Protein AF-W9Y8H0-F1 (afdb_monomer_lite)

Radius of gyration: 30.67 Å; chains: 1; bounding box: 64×56×95 Å

pLDDT: mean 73.43, std 17.83, range [36.59, 95.88]

Sequence (235 aa):
MTVRQEKERELAALLLDQQKAQLANATRKNLQRYHFVRFVERQKAERTLKKLLKLKESSNPSDNEESQKKLDKSIHEAEVDLNYTKYAPLGEKYISLFVQEEDDKQKHKSQMKKKAYAILTDAQREELQLIEDDLANIVRTAGGTKPPMWYEVEKCMKEGQEKLDALREGRLSAGNKLAKELATVGGKDLAALRSSTAQPVDSTPSWLDDDGVIDPADLDSDDDDEMGDGGFFER

Secondary structure (DSSP, 8-state):
--HHHHHHHHHHHHHHHHHHHHHHHHHHHHHHHHHHHHHHHHHHHHHHHHHHHHHHHHS-TTS-HHHHHHHHHHHHHHHHHHHHHHHS-SSSPPPBS----THHHHHHHHHHSHHHHHHS-HHHHHHHHHHHHHHHTSPBPSTTPPPHHHHHHHHHHHH-HHHHHHHHTTTTTHHHHHHHHHHHHHHHHHHHHHHHT-S------TTS-TT-PPPGGGG----------------

Organism: NCBI:txid1182541

Structure (mmCIF, N/CA/C/O backbone):
data_AF-W9Y8H0-F1
#
_entry.id   AF-W9Y8H0-F1
#
loop_
_atom_site.group_PDB
_atom_site.id
_atom_site.type_symbol
_atom_site.label_atom_id
_atom_site.label_alt_id
_atom_site.label_comp_id
_atom_site.label_asym_id
_atom_site.label_entity_id
_atom_site.label_seq_id
_atom_site.pdbx_PDB_ins_code
_atom_site.Cartn_x
_atom_site.Cartn_y
_atom_site.Cartn_z
_atom_site.occupancy
_atom_site.B_iso_or_equiv
_atom_site.auth_seq_id
_atom_site.auth_comp_id
_atom_site.auth_asym_id
_atom_site.auth_atom_id
_atom_site.pdbx_PDB_model_num
ATOM 1 N N . MET A 1 1 ? 23.102 -22.066 -33.449 1.00 59.72 1 MET A N 1
ATOM 2 C CA . MET A 1 1 ? 22.270 -20.870 -33.204 1.00 59.72 1 MET A CA 1
ATOM 3 C C . MET A 1 1 ? 22.764 -19.790 -34.152 1.00 59.72 1 MET A C 1
ATOM 5 O O . MET A 1 1 ? 23.952 -19.790 -34.440 1.00 59.72 1 MET A O 1
ATOM 9 N N . THR A 1 2 ? 21.904 -18.948 -34.722 1.00 88.81 2 THR A N 1
ATOM 10 C CA . THR A 1 2 ? 22.380 -17.851 -35.590 1.00 88.81 2 THR A CA 1
ATOM 11 C C . THR A 1 2 ? 22.810 -16.665 -34.728 1.00 88.81 2 THR A C 1
ATOM 13 O O . THR A 1 2 ? 22.074 -16.337 -33.802 1.00 88.81 2 THR A O 1
ATOM 16 N N . VAL A 1 3 ? 23.906 -15.976 -35.066 1.00 93.06 3 VAL A N 1
ATOM 17 C CA . VAL A 1 3 ? 24.428 -14.796 -34.331 1.00 93.06 3 VAL A CA 1
ATOM 18 C C . VAL A 1 3 ? 23.332 -13.768 -34.012 1.00 93.06 3 VAL A C 1
ATOM 20 O O . VAL A 1 3 ? 23.267 -13.226 -32.914 1.00 93.06 3 VAL A O 1
ATOM 23 N N . ARG A 1 4 ? 22.388 -13.561 -34.936 1.00 92.69 4 ARG A N 1
ATOM 24 C CA . ARG A 1 4 ? 21.217 -12.697 -34.730 1.00 92.69 4 ARG A CA 1
ATOM 25 C C . ARG A 1 4 ? 20.347 -13.105 -33.530 1.00 92.69 4 ARG A C 1
ATOM 27 O O . ARG A 1 4 ? 19.949 -12.249 -32.753 1.00 92.69 4 ARG A O 1
ATOM 34 N N . GLN A 1 5 ? 20.077 -14.399 -33.358 1.00 93.00 5 GLN A N 1
ATOM 35 C CA . GLN A 1 5 ? 19.259 -14.912 -32.248 1.00 93.00 5 GLN A CA 1
ATOM 36 C C . GLN A 1 5 ? 19.950 -14.712 -30.898 1.00 93.00 5 GLN A C 1
ATOM 38 O O . GLN A 1 5 ? 19.281 -14.496 -29.892 1.00 93.00 5 GLN A O 1
ATOM 43 N N . GLU A 1 6 ? 21.279 -14.791 -30.862 1.00 93.19 6 GLU A N 1
ATOM 44 C CA . GLU A 1 6 ? 22.058 -14.514 -29.654 1.00 93.19 6 GLU A CA 1
ATOM 45 C C . GLU A 1 6 ? 21.970 -13.028 -29.299 1.00 93.19 6 GLU A C 1
ATOM 47 O O . GLU A 1 6 ? 21.652 -12.694 -28.162 1.00 93.19 6 GLU A O 1
ATOM 52 N N . LYS A 1 7 ? 22.098 -12.141 -30.293 1.00 94.19 7 LYS A N 1
ATOM 53 C CA . LYS A 1 7 ? 21.947 -10.690 -30.106 1.00 94.19 7 LYS A CA 1
ATOM 54 C C . LYS A 1 7 ? 20.545 -10.276 -29.665 1.00 94.19 7 LYS A C 1
ATOM 56 O O . LYS A 1 7 ? 20.413 -9.428 -28.790 1.00 94.19 7 LYS A O 1
ATOM 61 N N . GLU A 1 8 ? 19.501 -10.896 -30.208 1.00 92.25 8 GLU A N 1
ATOM 62 C CA . GLU A 1 8 ? 18.115 -10.655 -29.781 1.00 92.25 8 GLU A CA 1
ATOM 63 C C . GLU A 1 8 ? 17.885 -11.095 -28.323 1.00 92.25 8 GLU A C 1
ATOM 65 O O . GLU A 1 8 ? 17.203 -10.406 -27.565 1.00 92.25 8 GLU A O 1
ATOM 70 N N . ARG A 1 9 ? 18.503 -12.204 -27.894 1.00 93.69 9 ARG A N 1
ATOM 71 C CA . ARG A 1 9 ? 18.450 -12.665 -26.495 1.00 93.69 9 ARG A CA 1
ATOM 72 C C . ARG A 1 9 ? 19.235 -11.757 -25.556 1.00 93.69 9 ARG A C 1
ATOM 74 O O . ARG A 1 9 ? 18.738 -11.451 -24.475 1.00 93.69 9 ARG A O 1
ATOM 81 N N . GLU A 1 10 ? 20.429 -11.327 -25.963 1.00 94.81 10 GLU A N 1
ATOM 82 C CA . GLU A 1 10 ? 21.248 -10.359 -25.224 1.00 94.81 10 GLU A CA 1
ATOM 83 C C . GLU A 1 10 ? 20.484 -9.044 -25.028 1.00 94.81 10 GLU A C 1
ATOM 85 O O . GLU A 1 10 ? 20.368 -8.560 -23.904 1.00 94.81 10 GLU A O 1
ATOM 90 N N . LEU A 1 11 ? 19.890 -8.506 -26.098 1.00 94.06 11 LEU A N 1
ATOM 91 C CA . LEU A 1 11 ? 19.084 -7.286 -26.049 1.00 94.06 11 LEU A CA 1
ATOM 92 C C . LEU A 1 11 ? 17.896 -7.450 -25.093 1.00 94.06 11 LEU A C 1
ATOM 94 O O . LEU A 1 11 ? 17.687 -6.604 -24.223 1.00 94.06 11 LEU A O 1
ATOM 98 N N . ALA A 1 12 ? 17.149 -8.552 -25.202 1.00 93.56 12 ALA A N 1
ATOM 99 C CA . ALA A 1 12 ? 16.013 -8.822 -24.323 1.00 93.56 12 ALA A CA 1
ATOM 100 C C . ALA A 1 12 ? 16.424 -8.915 -22.841 1.00 93.56 12 ALA A C 1
ATOM 102 O O . ALA A 1 12 ? 15.720 -8.395 -21.973 1.00 93.56 12 ALA A O 1
ATOM 103 N N . ALA A 1 13 ? 17.572 -9.534 -22.545 1.00 93.25 13 ALA A N 1
ATOM 104 C CA . ALA A 1 13 ? 18.110 -9.606 -21.189 1.00 93.25 13 ALA A CA 1
ATOM 105 C C . ALA A 1 13 ? 18.471 -8.213 -20.643 1.00 93.25 13 ALA A C 1
ATOM 107 O O . ALA A 1 13 ? 18.069 -7.870 -19.530 1.00 93.25 13 ALA A O 1
ATOM 108 N N . LEU A 1 14 ? 19.151 -7.385 -21.444 1.00 95.88 14 LEU A N 1
ATOM 109 C CA . LEU A 1 14 ? 19.531 -6.023 -21.056 1.00 95.88 14 LEU A CA 1
ATOM 110 C C . LEU A 1 14 ? 18.315 -5.120 -20.812 1.00 95.88 14 LEU A C 1
ATOM 112 O O . LEU A 1 14 ? 18.289 -4.385 -19.823 1.00 95.88 14 LEU A O 1
ATOM 116 N N . LEU A 1 15 ? 17.286 -5.193 -21.664 1.00 93.62 15 LEU A N 1
ATOM 117 C CA . LEU A 1 15 ? 16.044 -4.437 -21.466 1.00 93.62 15 LEU A CA 1
ATOM 118 C C . LEU A 1 15 ? 15.327 -4.845 -20.175 1.00 93.62 15 LEU A C 1
ATOM 120 O O . LEU A 1 15 ? 14.843 -3.992 -19.429 1.00 93.62 15 LEU A O 1
ATOM 124 N N . LEU A 1 16 ? 15.284 -6.143 -19.881 1.00 90.81 16 LEU A N 1
ATOM 125 C CA . LEU A 1 16 ? 14.682 -6.659 -18.658 1.00 90.81 16 LEU A CA 1
ATOM 126 C C . LEU A 1 16 ? 15.432 -6.154 -17.413 1.00 90.81 16 LEU A C 1
ATOM 128 O O . LEU A 1 16 ? 14.801 -5.740 -16.435 1.00 90.81 16 LEU A O 1
ATOM 132 N N . ASP A 1 17 ? 16.763 -6.134 -17.445 1.00 93.25 17 ASP A N 1
ATOM 133 C CA . ASP A 1 17 ? 17.571 -5.605 -16.344 1.00 93.25 17 ASP A CA 1
ATOM 134 C C . ASP A 1 17 ? 17.416 -4.084 -16.185 1.00 93.25 17 ASP A C 1
ATOM 136 O O . ASP A 1 17 ? 17.292 -3.593 -15.056 1.00 93.25 17 ASP A O 1
ATOM 140 N N . GLN A 1 18 ? 17.301 -3.339 -17.289 1.00 94.12 18 GLN A N 1
ATOM 141 C CA . GLN A 1 18 ? 16.971 -1.912 -17.263 1.00 94.12 18 GLN A CA 1
ATOM 142 C C . GLN A 1 18 ? 15.614 -1.662 -16.583 1.00 94.12 18 GLN A C 1
ATOM 144 O O . GLN A 1 18 ? 15.513 -0.808 -15.697 1.00 94.12 18 GLN A O 1
ATOM 149 N N . GLN A 1 19 ? 14.579 -2.426 -16.943 1.00 88.25 19 GLN A N 1
ATOM 150 C CA . GLN A 1 19 ? 13.247 -2.312 -16.340 1.00 88.25 19 GLN A CA 1
ATOM 151 C C . GLN A 1 19 ? 13.266 -2.634 -14.840 1.00 88.25 19 GLN A C 1
ATOM 153 O O . GLN A 1 19 ? 12.689 -1.894 -14.038 1.00 88.25 19 GLN A O 1
ATOM 158 N N . LYS A 1 20 ? 13.977 -3.692 -14.424 1.00 88.50 20 LYS A N 1
ATOM 159 C CA . LYS A 1 20 ? 14.165 -4.015 -12.998 1.00 88.50 20 LYS A CA 1
ATOM 160 C C . LYS A 1 20 ? 14.816 -2.859 -12.239 1.00 88.50 20 LYS A C 1
ATOM 162 O O . LYS A 1 20 ? 14.346 -2.503 -11.157 1.00 88.50 20 LYS A O 1
ATOM 167 N N . ALA A 1 21 ? 15.867 -2.258 -12.799 1.00 92.56 21 ALA A N 1
ATOM 168 C CA . ALA A 1 21 ? 16.561 -1.132 -12.180 1.00 92.56 21 ALA A CA 1
ATOM 169 C C . ALA A 1 21 ? 15.647 0.099 -12.046 1.00 92.56 21 ALA A C 1
ATOM 171 O O . ALA A 1 21 ? 15.609 0.739 -10.991 1.00 92.56 21 ALA A O 1
ATOM 172 N N . GLN A 1 22 ? 14.853 0.406 -13.076 1.00 90.25 22 GLN A N 1
ATOM 173 C CA . GLN A 1 22 ? 13.870 1.493 -13.031 1.00 90.25 22 GLN A CA 1
ATOM 174 C C . GLN A 1 22 ? 12.807 1.263 -11.950 1.00 90.25 22 GLN A C 1
ATOM 176 O O . GLN A 1 22 ? 12.513 2.178 -11.176 1.00 90.25 22 GLN A O 1
ATOM 181 N N . LEU A 1 23 ? 12.278 0.042 -11.835 1.00 87.44 23 LEU A N 1
ATOM 182 C CA . LEU A 1 23 ? 11.307 -0.307 -10.798 1.00 87.44 23 LEU A CA 1
ATOM 183 C C . LEU A 1 23 ? 11.904 -0.219 -9.392 1.00 87.44 23 LEU A C 1
ATOM 185 O O . LEU A 1 23 ? 11.267 0.346 -8.505 1.00 87.44 23 LEU A O 1
ATOM 189 N N . ALA A 1 24 ? 13.133 -0.699 -9.184 1.00 88.81 24 ALA A N 1
ATOM 190 C CA . ALA A 1 24 ? 13.832 -0.574 -7.904 1.00 88.81 24 ALA A CA 1
ATOM 191 C C . ALA A 1 24 ? 14.052 0.898 -7.504 1.00 88.81 24 ALA A C 1
ATOM 193 O O . ALA A 1 24 ? 13.869 1.283 -6.347 1.00 88.81 24 ALA A O 1
ATOM 194 N N . ASN A 1 25 ? 14.379 1.757 -8.471 1.00 91.69 25 ASN A N 1
ATOM 195 C CA . ASN A 1 25 ? 14.500 3.193 -8.234 1.00 91.69 25 ASN A CA 1
ATOM 196 C C . ASN A 1 25 ? 13.146 3.832 -7.892 1.00 91.69 25 ASN A C 1
ATOM 198 O O . ASN A 1 25 ? 13.061 4.653 -6.976 1.00 91.69 25 ASN A O 1
ATOM 202 N N . ALA A 1 26 ? 12.076 3.444 -8.589 1.00 89.12 26 ALA A N 1
ATOM 203 C CA . ALA A 1 26 ? 10.727 3.928 -8.315 1.00 89.12 26 ALA A CA 1
ATOM 204 C C . ALA A 1 26 ? 10.228 3.497 -6.924 1.00 89.12 26 ALA A C 1
ATOM 206 O O . ALA A 1 26 ? 9.674 4.323 -6.195 1.00 89.12 26 ALA A O 1
ATOM 207 N N . THR A 1 27 ? 10.474 2.246 -6.514 1.00 88.12 27 THR A N 1
ATOM 208 C CA . THR A 1 27 ? 10.090 1.750 -5.182 1.00 88.12 27 THR A CA 1
ATOM 209 C C . THR A 1 27 ? 10.853 2.470 -4.074 1.00 88.12 27 THR A C 1
ATOM 211 O O . THR A 1 27 ? 10.247 2.854 -3.075 1.00 88.12 27 THR A O 1
ATOM 214 N N . ARG A 1 28 ? 12.150 2.753 -4.263 1.00 89.44 28 ARG A N 1
ATOM 215 C CA . ARG A 1 28 ? 12.941 3.563 -3.323 1.00 89.44 28 ARG A CA 1
ATOM 216 C C . ARG A 1 28 ? 12.372 4.975 -3.176 1.00 89.44 28 ARG A C 1
ATOM 218 O O . ARG A 1 28 ? 12.193 5.438 -2.050 1.00 89.44 28 ARG A O 1
ATOM 225 N N . LYS A 1 29 ? 12.051 5.642 -4.291 1.00 90.19 29 LYS A N 1
ATOM 226 C CA . LYS A 1 29 ? 11.438 6.982 -4.280 1.00 90.19 29 LYS A CA 1
ATOM 227 C C . LYS A 1 29 ? 10.067 6.970 -3.597 1.00 90.19 29 LYS A C 1
ATOM 229 O O . LYS A 1 29 ? 9.778 7.846 -2.791 1.00 90.19 29 LYS A O 1
ATOM 234 N N . ASN A 1 30 ? 9.223 5.974 -3.874 1.00 88.56 30 ASN A N 1
ATOM 235 C CA . ASN A 1 30 ? 7.918 5.829 -3.215 1.00 88.56 30 ASN A CA 1
ATOM 236 C C . ASN A 1 30 ? 8.050 5.552 -1.718 1.00 88.56 30 ASN A C 1
ATOM 238 O O . ASN A 1 30 ? 7.324 6.148 -0.922 1.00 88.56 30 ASN A O 1
ATOM 242 N N . LEU A 1 31 ? 9.005 4.708 -1.321 1.00 88.50 31 LEU A N 1
ATOM 243 C CA . LEU A 1 31 ? 9.282 4.457 0.084 1.00 88.50 31 LEU A CA 1
ATOM 244 C C . LEU A 1 31 ? 9.661 5.754 0.796 1.00 88.50 31 LEU A C 1
ATOM 246 O O . LEU A 1 31 ? 9.076 6.037 1.831 1.00 88.50 31 LEU A O 1
ATOM 250 N N . GLN A 1 32 ? 10.570 6.556 0.234 1.00 88.75 32 GLN A N 1
ATOM 251 C CA . GLN A 1 32 ? 10.958 7.849 0.807 1.00 88.75 32 GLN A CA 1
ATOM 252 C C . GLN A 1 32 ? 9.768 8.812 0.910 1.00 88.75 32 GLN A C 1
ATOM 254 O O . GLN A 1 32 ? 9.528 9.354 1.988 1.00 88.75 32 GLN A O 1
ATOM 259 N N . ARG A 1 33 ? 8.978 8.950 -0.165 1.00 87.38 33 ARG A N 1
ATOM 260 C CA . ARG A 1 33 ? 7.790 9.822 -0.206 1.00 87.38 33 ARG A CA 1
ATOM 261 C C . ARG A 1 33 ? 6.756 9.468 0.864 1.00 87.38 33 ARG A C 1
ATOM 263 O O . ARG A 1 33 ? 6.263 10.346 1.566 1.00 87.38 33 ARG A O 1
ATOM 270 N N . TYR A 1 34 ? 6.448 8.182 1.037 1.00 89.06 34 TYR A N 1
ATOM 271 C CA . TYR A 1 34 ? 5.394 7.738 1.957 1.00 89.06 34 TYR A CA 1
ATOM 272 C C . TYR A 1 34 ? 5.900 7.282 3.331 1.00 89.06 34 TYR A C 1
ATOM 274 O O . TYR A 1 34 ? 5.079 6.968 4.194 1.00 89.06 34 TYR A O 1
ATOM 282 N N . HIS A 1 35 ? 7.216 7.255 3.575 1.00 88.31 35 HIS A N 1
ATOM 283 C CA . HIS A 1 35 ? 7.807 6.746 4.820 1.00 88.31 35 HIS A CA 1
ATOM 284 C C . HIS A 1 35 ? 7.212 7.427 6.055 1.00 88.31 35 HIS A C 1
ATOM 286 O O . HIS A 1 35 ? 6.758 6.750 6.980 1.00 88.31 35 HIS A O 1
ATOM 292 N N . PHE A 1 36 ? 7.172 8.763 6.052 1.00 87.06 36 PHE A N 1
ATOM 293 C CA . PHE A 1 36 ? 6.698 9.537 7.196 1.00 87.06 36 PHE A CA 1
ATOM 294 C C . PHE A 1 36 ? 5.205 9.324 7.461 1.00 87.06 36 PHE A C 1
ATOM 296 O O . PHE A 1 36 ? 4.809 9.042 8.591 1.00 87.06 36 PHE A O 1
ATOM 303 N N . VAL A 1 37 ? 4.378 9.382 6.416 1.00 87.81 37 VAL A N 1
ATOM 304 C CA . VAL A 1 37 ? 2.926 9.178 6.534 1.00 87.81 37 VAL A CA 1
ATOM 305 C C . VAL A 1 37 ? 2.627 7.775 7.059 1.00 87.81 37 VAL A C 1
ATOM 307 O O . VAL A 1 37 ? 1.895 7.627 8.035 1.00 87.81 37 VAL A O 1
ATOM 310 N N . ARG A 1 38 ? 3.268 6.744 6.493 1.00 91.31 38 ARG A N 1
ATOM 311 C CA . ARG A 1 38 ? 3.130 5.355 6.957 1.00 91.31 38 ARG A CA 1
ATOM 312 C C . ARG A 1 38 ? 3.568 5.182 8.405 1.00 91.31 38 ARG A C 1
ATOM 314 O O . ARG A 1 38 ? 2.943 4.424 9.138 1.00 91.31 38 ARG A O 1
ATOM 321 N N . PHE A 1 39 ? 4.633 5.861 8.824 1.00 89.69 39 PHE A N 1
ATOM 322 C CA . PHE A 1 39 ? 5.110 5.819 10.203 1.00 89.69 39 PHE A CA 1
ATOM 323 C C . PHE A 1 39 ? 4.101 6.431 11.181 1.00 89.69 39 PHE A C 1
ATOM 325 O O . PHE A 1 39 ? 3.785 5.811 12.197 1.00 89.69 39 PHE A O 1
ATOM 332 N N . VAL A 1 40 ? 3.554 7.607 10.865 1.00 87.50 40 VAL A N 1
ATOM 333 C CA . VAL A 1 40 ? 2.537 8.265 11.699 1.00 87.50 40 VAL A CA 1
ATOM 334 C C . VAL A 1 40 ? 1.273 7.411 11.792 1.00 87.50 40 VAL A C 1
ATOM 336 O O . VAL A 1 40 ? 0.752 7.200 12.889 1.00 87.50 40 VAL A O 1
ATOM 339 N N . GLU A 1 41 ? 0.801 6.868 10.670 1.00 90.38 41 GLU A N 1
ATOM 340 C CA . GLU A 1 41 ? -0.369 5.988 10.664 1.00 90.38 41 GLU A CA 1
ATOM 341 C C . GLU A 1 41 ? -0.122 4.684 11.419 1.00 90.38 41 GLU A C 1
ATOM 343 O O . GLU A 1 41 ? -0.984 4.263 12.188 1.00 90.38 41 GLU A O 1
ATOM 348 N N . ARG A 1 42 ? 1.071 4.090 11.292 1.00 92.56 42 ARG A N 1
ATOM 349 C CA . ARG A 1 42 ? 1.463 2.913 12.074 1.00 92.56 42 ARG A CA 1
ATOM 350 C C . ARG A 1 42 ? 1.413 3.201 13.566 1.00 92.56 42 ARG A C 1
ATOM 352 O O . ARG A 1 42 ? 0.805 2.438 14.307 1.00 92.56 42 ARG A O 1
ATOM 359 N N . GLN A 1 43 ? 1.993 4.315 14.013 1.00 90.94 43 GLN A N 1
ATOM 360 C CA . GLN A 1 43 ? 1.916 4.699 15.423 1.00 90.94 43 GLN A CA 1
ATOM 361 C C . GLN A 1 43 ? 0.472 4.910 15.881 1.00 90.94 43 GLN A C 1
ATOM 363 O O . GLN A 1 43 ? 0.126 4.559 17.009 1.00 90.94 43 GLN A O 1
ATOM 368 N N . LYS A 1 44 ? -0.374 5.502 15.032 1.00 88.44 44 LYS A N 1
ATOM 369 C CA . LYS A 1 44 ? -1.788 5.715 15.345 1.00 88.44 44 LYS A CA 1
ATOM 370 C C . LYS A 1 44 ? -2.512 4.377 15.508 1.00 88.44 44 LYS A C 1
ATOM 372 O O . LYS A 1 44 ? -3.130 4.186 16.552 1.00 88.44 44 LYS A O 1
ATOM 377 N N . ALA A 1 45 ? -2.342 3.453 14.563 1.00 91.31 45 ALA A N 1
ATOM 378 C CA . ALA A 1 45 ? -2.899 2.101 14.616 1.00 91.31 45 ALA A CA 1
ATOM 379 C C . ALA A 1 45 ? -2.386 1.296 15.828 1.00 91.31 45 ALA A C 1
ATOM 381 O O . ALA A 1 45 ? -3.152 0.640 16.525 1.00 91.31 45 ALA A O 1
ATOM 382 N N . GLU A 1 46 ? -1.096 1.398 16.161 1.00 92.50 46 GLU A N 1
ATOM 383 C CA . GLU A 1 46 ? -0.530 0.750 17.352 1.00 92.50 46 GLU A CA 1
ATOM 384 C C . GLU A 1 46 ? -1.145 1.289 18.647 1.00 92.50 46 GLU A C 1
ATOM 386 O O . GLU A 1 46 ? -1.447 0.530 19.569 1.00 92.50 46 GLU A O 1
ATOM 391 N N . ARG A 1 47 ? -1.336 2.610 18.742 1.00 88.69 47 ARG A N 1
ATOM 392 C CA . ARG A 1 47 ? -1.961 3.233 19.915 1.00 88.69 47 ARG A CA 1
ATOM 393 C C . ARG A 1 47 ? -3.432 2.847 20.033 1.00 88.69 47 ARG A C 1
ATOM 395 O O . ARG A 1 47 ? -3.882 2.618 21.152 1.00 88.69 47 ARG A O 1
ATOM 402 N N . THR A 1 48 ? -4.185 2.806 18.933 1.00 85.25 48 THR A N 1
ATOM 403 C CA . THR A 1 48 ? -5.601 2.404 18.957 1.00 85.25 48 THR A CA 1
ATOM 404 C C . THR A 1 48 ? -5.740 0.942 19.360 1.00 85.25 48 THR A C 1
ATOM 406 O O . THR A 1 48 ? -6.493 0.656 20.286 1.00 85.25 48 THR A O 1
ATOM 409 N N . LEU A 1 49 ? -4.938 0.047 18.780 1.00 92.38 49 LEU A N 1
ATOM 410 C CA . LEU A 1 49 ? -4.914 -1.369 19.141 1.00 92.38 49 LEU A CA 1
ATOM 411 C C . LEU A 1 49 ? -4.587 -1.567 20.626 1.00 92.38 49 LEU A C 1
ATOM 413 O O . LEU A 1 49 ? -5.338 -2.227 21.338 1.00 92.38 49 LEU A O 1
ATOM 417 N N . LYS A 1 50 ? -3.529 -0.923 21.142 1.00 93.12 50 LYS A N 1
ATOM 418 C CA . LYS A 1 50 ? -3.172 -1.002 22.573 1.00 93.12 50 LYS A CA 1
ATOM 419 C C . LYS A 1 50 ? -4.296 -0.516 23.491 1.00 93.12 50 LYS A C 1
ATOM 421 O O . LYS A 1 50 ? -4.531 -1.117 24.536 1.00 93.12 50 LYS A O 1
ATOM 426 N N . LYS A 1 51 ? -4.993 0.564 23.118 1.00 89.44 51 LYS A N 1
ATOM 427 C CA . LYS A 1 51 ? -6.146 1.073 23.879 1.00 89.44 51 LYS A CA 1
ATOM 428 C C . LYS A 1 51 ? -7.297 0.068 23.899 1.00 89.44 51 LYS A C 1
ATOM 430 O O . LYS A 1 51 ? -7.873 -0.141 24.959 1.00 89.44 51 LYS A O 1
ATOM 435 N N . LEU A 1 52 ? -7.610 -0.546 22.758 1.00 88.50 52 LEU A N 1
ATOM 436 C CA . LEU A 1 52 ? -8.688 -1.530 22.644 1.00 88.50 52 LEU A CA 1
ATOM 437 C C . LEU A 1 52 ? -8.372 -2.823 23.403 1.00 88.50 52 LEU A C 1
ATOM 439 O O . LEU A 1 52 ? -9.241 -3.334 24.101 1.00 88.50 52 LEU A O 1
ATOM 443 N N . LEU A 1 53 ? -7.128 -3.308 23.344 1.00 92.75 53 LEU A N 1
ATOM 444 C CA . LEU A 1 53 ? -6.694 -4.458 24.142 1.00 92.75 53 LEU A CA 1
ATOM 445 C C . LEU A 1 53 ? -6.797 -4.177 25.643 1.00 92.75 53 LEU A C 1
ATOM 447 O O . LE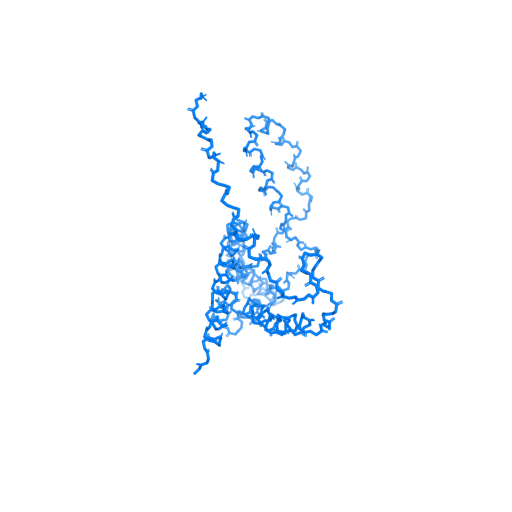U A 1 53 ? -7.344 -4.990 26.380 1.00 92.75 53 LEU A O 1
ATOM 451 N N . LYS A 1 54 ? -6.349 -2.998 26.088 1.00 92.19 54 LYS A N 1
ATOM 452 C CA . LYS A 1 54 ? -6.499 -2.588 27.489 1.00 92.19 54 LYS A CA 1
ATOM 453 C C . LYS A 1 54 ? -7.971 -2.494 27.901 1.00 92.19 54 LYS A C 1
ATOM 455 O O . LYS A 1 54 ? -8.317 -2.887 29.009 1.00 92.19 54 LYS A O 1
ATOM 460 N N . LEU A 1 55 ? -8.834 -1.990 27.015 1.00 88.19 55 LEU A N 1
ATOM 461 C CA . LEU A 1 55 ? -10.274 -1.918 27.259 1.00 88.19 55 LEU A CA 1
ATOM 462 C C . LEU A 1 55 ? -10.885 -3.319 27.404 1.00 88.19 55 LEU A C 1
ATOM 464 O O . LEU A 1 55 ? -11.666 -3.534 28.326 1.00 88.19 55 LEU A O 1
ATOM 468 N N . LYS A 1 56 ? -10.482 -4.267 26.545 1.00 89.12 56 LYS A N 1
ATOM 469 C CA . LYS A 1 56 ? -10.882 -5.679 26.623 1.00 89.12 56 LYS A CA 1
ATOM 470 C C . LYS A 1 56 ? -10.472 -6.316 27.946 1.00 89.12 56 LYS A C 1
ATOM 472 O O . LYS A 1 56 ? -11.283 -6.988 28.562 1.00 89.12 56 LYS A O 1
ATOM 477 N N . GLU A 1 57 ? -9.236 -6.083 28.380 1.00 89.25 57 GLU A N 1
ATOM 478 C CA . GLU A 1 57 ? -8.709 -6.604 29.647 1.00 89.25 57 GLU A CA 1
ATOM 479 C C . GLU A 1 57 ? -9.444 -6.019 30.863 1.00 89.25 57 GLU A C 1
ATOM 481 O O . GLU A 1 57 ? -9.682 -6.721 31.840 1.00 89.25 57 GLU A O 1
ATOM 486 N N . SER A 1 58 ? -9.844 -4.744 30.798 1.00 87.50 58 SER A N 1
ATOM 487 C CA . SER A 1 58 ? -10.612 -4.085 31.863 1.00 87.50 58 SER A CA 1
ATOM 488 C C . SER A 1 58 ? -12.120 -4.378 31.853 1.00 87.50 58 SER A C 1
ATOM 490 O O . SER A 1 58 ? -12.807 -4.012 32.805 1.00 87.50 58 SER A O 1
ATOM 492 N N . SER A 1 59 ? -12.650 -4.974 30.781 1.00 83.94 59 SER A N 1
ATOM 493 C CA . SER A 1 59 ? -14.076 -5.292 30.645 1.00 83.94 59 SER A CA 1
ATOM 494 C C . SER A 1 59 ? -14.395 -6.567 31.422 1.00 83.94 59 SER A C 1
ATOM 496 O O . SER A 1 59 ? -13.673 -7.561 31.344 1.00 83.94 59 SER A O 1
ATOM 498 N N . ASN A 1 60 ? -15.476 -6.536 32.203 1.00 79.19 60 ASN A N 1
ATOM 499 C CA . ASN A 1 60 ? -15.883 -7.691 32.994 1.00 79.19 60 ASN A CA 1
ATOM 500 C C . ASN A 1 60 ? -16.680 -8.678 32.118 1.00 79.19 60 ASN A C 1
ATOM 502 O O . ASN A 1 60 ? -17.430 -8.254 31.238 1.00 79.19 60 ASN A O 1
ATOM 506 N N . PRO A 1 61 ? -16.640 -9.994 32.406 1.00 67.44 61 PRO A N 1
ATOM 507 C CA . PRO A 1 61 ? -17.416 -10.997 31.667 1.00 67.44 61 PRO A CA 1
ATOM 508 C C . PRO A 1 61 ? -18.940 -10.794 31.712 1.00 67.44 61 PRO A C 1
ATOM 510 O O . PRO A 1 61 ? -19.653 -11.428 30.946 1.00 67.44 61 PRO A O 1
ATOM 513 N N . SER A 1 62 ? -19.438 -9.945 32.620 1.00 65.50 62 SER A N 1
ATOM 514 C CA . SER A 1 62 ? -20.865 -9.653 32.802 1.00 65.50 62 SER A CA 1
ATOM 515 C C . SER A 1 62 ? -21.390 -8.523 31.902 1.00 65.50 62 SER A C 1
ATOM 517 O O . SER A 1 62 ? -22.571 -8.185 31.995 1.00 65.50 62 SER A O 1
ATOM 519 N N . ASP A 1 63 ? -20.538 -7.914 31.071 1.00 72.19 63 ASP A N 1
ATOM 520 C CA . ASP A 1 63 ? -20.960 -6.913 30.088 1.00 72.19 63 ASP A CA 1
ATOM 521 C C . ASP A 1 63 ? -21.834 -7.548 28.988 1.00 72.19 63 ASP A C 1
ATOM 523 O O . ASP A 1 63 ? -21.640 -8.704 28.615 1.00 72.19 63 ASP A O 1
ATOM 527 N N . ASN A 1 64 ? -22.782 -6.777 28.433 1.00 80.12 64 ASN A N 1
ATOM 528 C CA . ASN A 1 64 ? -23.645 -7.217 27.329 1.00 80.12 64 ASN A CA 1
ATOM 529 C C . ASN A 1 64 ? -22.822 -7.873 26.204 1.00 80.12 64 ASN A C 1
ATOM 531 O O . ASN A 1 64 ? -21.922 -7.239 25.644 1.00 80.12 64 ASN A O 1
ATOM 535 N N . GLU A 1 65 ? -23.179 -9.101 25.807 1.00 84.94 65 GLU A N 1
ATOM 536 C CA . GLU A 1 65 ? -22.481 -9.858 24.752 1.00 84.94 65 GLU A CA 1
ATOM 537 C C . GLU A 1 65 ? -22.327 -9.066 23.444 1.00 84.94 65 GLU A C 1
ATOM 539 O O . GLU A 1 65 ? -21.349 -9.213 22.711 1.00 84.94 65 GLU A O 1
ATOM 544 N N . GLU A 1 66 ? -23.295 -8.205 23.127 1.00 86.12 66 GLU A N 1
ATOM 545 C CA . GLU A 1 66 ? -23.236 -7.338 21.950 1.00 86.12 66 GLU A CA 1
ATOM 546 C C . GLU A 1 66 ? -22.098 -6.317 22.017 1.00 86.12 66 GLU A C 1
ATOM 548 O O . GLU A 1 66 ? -21.462 -6.035 21.000 1.00 86.12 66 GLU A O 1
ATOM 553 N N . SER A 1 67 ? -21.832 -5.762 23.200 1.00 84.56 67 SER A N 1
ATOM 554 C CA . SER A 1 67 ? -20.741 -4.813 23.419 1.00 84.56 67 SER A CA 1
ATOM 555 C C . SER A 1 67 ? -19.391 -5.504 23.260 1.00 84.56 67 SER A C 1
ATOM 557 O O . S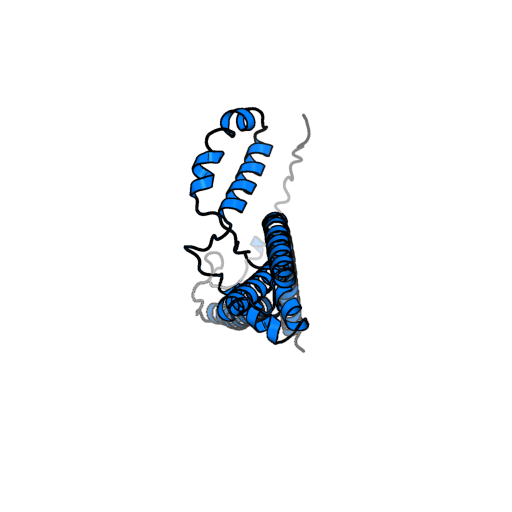ER A 1 67 ? -18.509 -4.955 22.602 1.00 84.56 67 SER A O 1
ATOM 559 N N . GLN A 1 68 ? -19.259 -6.739 23.756 1.00 86.44 68 GLN A N 1
ATOM 560 C CA . GLN A 1 68 ? -18.052 -7.544 23.555 1.00 86.44 68 GLN A CA 1
ATOM 561 C C . GLN A 1 68 ? -17.829 -7.864 22.072 1.00 86.44 68 GLN A C 1
ATOM 563 O O . GLN A 1 68 ? -16.749 -7.610 21.547 1.00 86.44 68 GLN A O 1
ATOM 568 N N . LYS A 1 69 ? -18.875 -8.284 21.344 1.00 90.56 69 LYS A N 1
ATOM 569 C CA . LYS A 1 69 ? -18.798 -8.522 19.889 1.00 90.56 69 LYS A CA 1
ATOM 570 C C . LYS A 1 69 ? -18.386 -7.263 19.114 1.00 90.56 69 LYS A C 1
ATOM 572 O O . LYS A 1 69 ? -17.637 -7.359 18.145 1.00 90.56 69 LYS A O 1
ATOM 577 N N . LYS A 1 70 ? -18.867 -6.075 19.503 1.00 89.62 70 LYS A N 1
ATOM 578 C CA . LYS A 1 70 ? -18.456 -4.788 18.897 1.00 89.62 70 LYS A CA 1
ATOM 579 C C . LYS A 1 70 ? -16.998 -4.448 19.210 1.00 89.62 70 LYS A C 1
ATOM 581 O O . LYS A 1 70 ? -16.291 -3.939 18.339 1.00 89.62 70 LYS A O 1
ATOM 586 N N . LEU A 1 71 ? -16.555 -4.748 20.428 1.00 88.38 71 LEU A N 1
ATOM 587 C CA . LEU A 1 71 ? -15.186 -4.530 20.873 1.00 88.38 71 LEU A CA 1
ATOM 588 C C . LEU A 1 71 ? -14.216 -5.452 20.121 1.00 88.38 71 LEU A C 1
ATOM 590 O O . LEU A 1 71 ? -13.226 -4.969 19.581 1.00 88.38 71 LEU A O 1
ATOM 594 N N . ASP A 1 72 ? -14.545 -6.737 19.984 1.00 92.25 72 ASP A N 1
ATOM 595 C CA . ASP A 1 72 ? -13.750 -7.703 19.218 1.00 92.25 72 ASP A CA 1
ATOM 596 C C . ASP A 1 72 ? -13.662 -7.331 17.733 1.00 92.25 72 ASP A C 1
ATOM 598 O O . ASP A 1 72 ? -12.581 -7.380 17.149 1.00 92.25 72 ASP A O 1
ATOM 602 N N . LYS A 1 73 ? -14.769 -6.876 17.127 1.00 92.62 73 LYS A N 1
ATOM 603 C CA . LYS A 1 73 ? -14.752 -6.338 15.756 1.00 92.62 73 LYS A CA 1
ATOM 604 C C . LYS A 1 73 ? -13.815 -5.139 15.634 1.00 92.62 73 LYS A C 1
ATOM 606 O O . LYS A 1 73 ? -13.002 -5.094 14.719 1.00 92.62 73 LYS A O 1
ATOM 611 N N . SER A 1 74 ? -13.887 -4.203 16.580 1.00 89.56 74 SER A N 1
ATOM 612 C CA . SER A 1 74 ? -13.008 -3.026 16.603 1.00 89.56 74 SER A CA 1
ATOM 613 C C . SER A 1 74 ? -11.531 -3.408 16.749 1.00 89.56 74 SER A C 1
ATOM 615 O O . SER A 1 74 ? -10.673 -2.774 16.139 1.00 89.56 74 SER A O 1
ATOM 617 N N . ILE A 1 75 ? -11.223 -4.440 17.543 1.00 93.56 75 ILE A N 1
ATOM 618 C CA . ILE A 1 75 ? -9.859 -4.967 17.687 1.00 93.56 75 ILE A CA 1
ATOM 619 C C . ILE A 1 75 ? -9.373 -5.541 16.361 1.00 93.56 75 ILE A C 1
ATOM 621 O O . ILE A 1 75 ? -8.307 -5.145 15.897 1.00 93.56 75 ILE A O 1
ATOM 625 N N . HIS A 1 76 ? -10.169 -6.413 15.737 1.00 94.88 76 HIS A N 1
ATOM 626 C CA . HIS A 1 76 ? -9.836 -7.011 14.444 1.00 94.88 76 HIS A CA 1
ATOM 627 C C . HIS A 1 76 ? -9.596 -5.936 13.380 1.00 94.88 76 HIS A C 1
ATOM 629 O O . HIS A 1 76 ? -8.596 -5.959 12.670 1.00 94.88 76 HIS A O 1
ATOM 635 N N . GLU A 1 77 ? -10.456 -4.922 13.318 1.00 92.12 77 GLU A N 1
ATOM 636 C CA . GLU A 1 77 ? -10.256 -3.796 12.410 1.00 92.12 77 GLU A CA 1
ATOM 637 C C . GLU A 1 77 ? -8.942 -3.046 12.669 1.00 92.12 77 GLU A C 1
ATOM 639 O O . GLU A 1 77 ? -8.214 -2.764 11.719 1.00 92.12 77 GLU A O 1
ATOM 644 N N . ALA A 1 78 ? -8.605 -2.767 13.933 1.00 92.94 78 ALA A N 1
ATOM 645 C CA . ALA A 1 78 ? -7.355 -2.098 14.295 1.00 92.94 78 ALA A CA 1
ATOM 646 C C . ALA A 1 78 ? -6.108 -2.957 13.996 1.00 92.94 78 ALA A C 1
ATOM 648 O O . ALA A 1 78 ? -5.049 -2.416 13.664 1.00 92.94 78 ALA A O 1
ATOM 649 N N . GLU A 1 79 ? -6.217 -4.284 14.090 1.00 94.75 79 GLU A N 1
ATOM 650 C CA . GLU A 1 79 ? -5.170 -5.228 13.683 1.00 94.75 79 GLU A CA 1
ATOM 651 C C . GLU A 1 79 ? -4.934 -5.188 12.172 1.00 94.75 79 GLU A C 1
ATOM 653 O O . GLU A 1 79 ? -3.786 -5.084 11.726 1.00 94.75 79 GLU A O 1
ATOM 658 N N . VAL A 1 80 ? -6.007 -5.198 11.377 1.00 95.06 80 VAL A N 1
ATOM 659 C CA . VAL A 1 80 ? -5.904 -5.075 9.918 1.00 95.06 80 VAL A CA 1
ATOM 660 C C . VAL A 1 80 ? -5.361 -3.697 9.529 1.00 95.06 80 VAL A C 1
ATOM 662 O O . VAL A 1 80 ? -4.489 -3.624 8.666 1.00 95.06 80 VAL A O 1
ATOM 665 N N . ASP A 1 81 ? -5.772 -2.614 10.199 1.00 92.62 81 ASP A N 1
ATOM 666 C CA . ASP A 1 81 ? -5.227 -1.266 9.976 1.00 92.62 81 ASP A CA 1
ATOM 667 C C . ASP A 1 81 ? -3.708 -1.225 10.221 1.00 92.62 81 ASP A C 1
ATOM 669 O O . ASP A 1 81 ? -2.936 -0.695 9.416 1.00 92.62 81 ASP A O 1
ATOM 673 N N . LEU A 1 82 ? -3.245 -1.833 11.316 1.00 94.56 82 LEU A N 1
ATOM 674 C CA . LEU A 1 82 ? -1.823 -1.944 11.630 1.00 94.56 82 LEU A CA 1
ATOM 675 C C . LEU A 1 82 ? -1.075 -2.753 10.564 1.00 94.56 82 LEU A C 1
ATOM 677 O O . LEU A 1 82 ? -0.012 -2.326 10.097 1.00 94.56 82 LEU A O 1
ATOM 681 N N . ASN A 1 83 ? -1.637 -3.882 10.140 1.00 94.69 83 ASN A N 1
ATOM 682 C CA . ASN A 1 83 ? -1.066 -4.717 9.090 1.00 94.69 83 ASN A CA 1
ATOM 683 C C . ASN A 1 83 ? -1.032 -3.996 7.741 1.00 94.69 83 ASN A C 1
ATOM 685 O O . ASN A 1 83 ? -0.025 -4.072 7.040 1.00 94.69 83 ASN A O 1
ATOM 689 N N . TYR A 1 84 ? -2.047 -3.204 7.410 1.00 94.06 84 TYR A N 1
ATOM 690 C CA . TYR A 1 84 ? -2.070 -2.392 6.201 1.00 94.06 84 TYR A CA 1
ATOM 691 C C . TYR A 1 84 ? -0.876 -1.424 6.153 1.00 94.06 84 TYR A C 1
ATOM 693 O O . TYR A 1 84 ? -0.130 -1.400 5.173 1.00 94.06 84 TYR A O 1
ATOM 701 N N . THR A 1 85 ? -0.581 -0.709 7.247 1.00 92.69 85 THR A N 1
ATOM 702 C CA . THR A 1 85 ? 0.581 0.210 7.289 1.00 92.69 85 THR A CA 1
ATOM 703 C C . THR A 1 85 ? 1.933 -0.508 7.104 1.00 92.69 85 THR A C 1
ATOM 705 O O . THR A 1 85 ? 2.912 0.080 6.612 1.00 92.69 85 THR A O 1
ATOM 708 N N . LYS A 1 86 ? 2.016 -1.788 7.493 1.00 92.00 86 LYS A N 1
ATOM 709 C CA . LYS A 1 86 ? 3.224 -2.625 7.410 1.00 92.00 86 LYS A CA 1
ATOM 710 C C . LYS A 1 86 ? 3.391 -3.274 6.036 1.00 92.00 86 LYS A C 1
ATOM 712 O O . LYS A 1 86 ? 4.468 -3.153 5.450 1.00 92.00 86 LYS A O 1
ATOM 717 N N . TYR A 1 87 ? 2.337 -3.903 5.525 1.00 93.19 87 TYR A N 1
ATOM 718 C CA . TYR A 1 87 ? 2.377 -4.785 4.357 1.00 93.19 87 TYR A CA 1
ATOM 719 C C . TYR A 1 87 ? 1.833 -4.157 3.070 1.00 93.19 87 TYR A C 1
ATOM 721 O O . TYR A 1 87 ? 1.894 -4.796 2.025 1.00 93.19 87 TYR A O 1
ATOM 729 N N . ALA A 1 88 ? 1.371 -2.900 3.099 1.00 91.44 88 ALA A N 1
ATOM 730 C CA . ALA A 1 88 ? 1.071 -2.172 1.868 1.00 91.44 88 ALA A CA 1
ATOM 731 C C . ALA A 1 88 ? 2.292 -2.180 0.911 1.00 91.44 88 ALA A C 1
ATOM 733 O O . ALA A 1 88 ? 3.417 -1.906 1.373 1.00 91.44 88 ALA A O 1
ATOM 734 N N . PRO A 1 89 ? 2.088 -2.470 -0.394 1.00 91.12 89 PRO A N 1
ATOM 735 C CA . PRO A 1 89 ? 3.157 -2.581 -1.383 1.00 91.12 89 PRO A CA 1
ATOM 736 C C . PRO A 1 89 ? 4.045 -1.335 -1.428 1.00 91.12 89 PRO A C 1
ATOM 738 O O . PRO A 1 89 ? 3.554 -0.209 -1.481 1.00 91.12 89 PRO A O 1
ATOM 741 N N . LEU A 1 90 ? 5.369 -1.517 -1.426 1.00 88.12 90 LEU A N 1
ATOM 742 C CA . LEU A 1 90 ? 6.319 -0.391 -1.407 1.00 88.12 90 LEU A CA 1
ATOM 743 C C . LEU A 1 90 ? 6.443 0.309 -2.766 1.00 88.12 90 LEU A C 1
ATOM 745 O O . LEU A 1 90 ? 6.793 1.485 -2.828 1.00 88.12 90 LEU A O 1
ATOM 749 N N . GLY A 1 91 ? 6.194 -0.428 -3.850 1.00 83.75 91 GLY A N 1
ATOM 750 C CA . GLY A 1 91 ? 6.264 0.095 -5.212 1.00 83.75 91 GLY A CA 1
ATOM 751 C C . GLY A 1 91 ? 5.035 0.893 -5.633 1.00 83.75 91 GLY A C 1
ATOM 752 O O . GLY A 1 91 ? 5.111 1.635 -6.608 1.00 83.75 91 GLY A O 1
ATOM 753 N N . GLU A 1 92 ? 3.927 0.780 -4.903 1.00 86.06 92 GLU A N 1
ATOM 754 C CA . GLU A 1 92 ? 2.669 1.436 -5.246 1.00 86.06 92 GLU A CA 1
ATOM 755 C C . GLU A 1 92 ? 2.402 2.661 -4.375 1.00 86.06 92 GLU A C 1
ATOM 757 O O . GLU A 1 92 ? 3.049 2.916 -3.356 1.00 86.06 92 GLU A O 1
ATOM 762 N N . LYS A 1 93 ? 1.432 3.453 -4.819 1.00 89.00 93 LYS A N 1
ATOM 763 C CA . LYS A 1 93 ? 0.987 4.640 -4.111 1.00 89.00 93 LYS A CA 1
ATOM 764 C C . LYS A 1 93 ? 0.283 4.247 -2.816 1.00 89.00 93 LYS A C 1
ATOM 766 O O . LYS A 1 93 ? -0.673 3.478 -2.836 1.00 89.00 93 LYS A O 1
ATOM 771 N N . TYR A 1 94 ? 0.721 4.822 -1.702 1.00 90.62 94 TYR A N 1
ATOM 772 C CA . TYR A 1 94 ? 0.081 4.591 -0.413 1.00 90.62 94 TYR A CA 1
ATOM 773 C C . TYR A 1 94 ? -1.206 5.417 -0.275 1.00 90.62 94 TYR A C 1
ATOM 775 O O . TYR A 1 94 ? -1.199 6.628 -0.513 1.00 90.62 94 TYR A O 1
ATOM 783 N N . ILE A 1 95 ? -2.299 4.764 0.129 1.00 89.81 95 ILE A N 1
ATOM 784 C CA . ILE A 1 95 ? -3.593 5.403 0.407 1.00 89.81 95 ILE A CA 1
ATOM 785 C C . ILE A 1 95 ? -3.749 5.495 1.926 1.00 89.81 95 ILE A C 1
ATOM 787 O O . ILE A 1 95 ? -3.735 4.472 2.610 1.00 89.81 95 ILE A O 1
ATOM 791 N N . SER A 1 96 ? -3.857 6.716 2.445 1.00 88.38 96 SER A N 1
ATOM 792 C CA . SER A 1 96 ? -3.945 6.997 3.884 1.00 88.38 96 SER A CA 1
ATOM 793 C C . SER A 1 96 ? -5.302 6.562 4.451 1.00 88.38 96 SER A C 1
ATOM 795 O O . SER A 1 96 ? -6.341 6.867 3.864 1.00 88.38 96 SER A O 1
ATOM 797 N N . LEU A 1 97 ? -5.290 5.859 5.590 1.00 84.94 97 LEU A N 1
ATOM 798 C CA . LEU A 1 97 ? -6.498 5.396 6.288 1.00 84.94 97 LEU A CA 1
ATOM 799 C C . LEU A 1 97 ? -7.106 6.483 7.178 1.00 84.94 97 LEU A C 1
ATOM 801 O O . LEU A 1 97 ? -8.322 6.590 7.302 1.00 84.94 97 LEU A O 1
ATOM 805 N N . PHE A 1 98 ? -6.259 7.282 7.828 1.00 81.12 98 PHE A N 1
ATOM 806 C CA . PHE A 1 98 ? -6.673 8.176 8.908 1.00 81.12 98 PHE A CA 1
ATOM 807 C C . PHE A 1 98 ? -6.771 9.634 8.466 1.00 81.12 98 PHE A C 1
ATOM 809 O O . PHE A 1 98 ? -6.342 10.537 9.195 1.00 81.12 98 PHE A O 1
ATOM 816 N N . VAL A 1 99 ? -7.323 9.869 7.278 1.00 71.75 99 VAL A N 1
ATOM 817 C CA . VAL A 1 99 ? -7.532 11.225 6.774 1.00 71.75 99 VAL A CA 1
ATOM 818 C C . VAL A 1 99 ? -8.546 11.924 7.676 1.00 71.75 99 VAL A C 1
ATOM 820 O O . VAL A 1 99 ? -9.704 11.526 7.745 1.00 71.75 99 VAL A O 1
ATOM 823 N N . GLN A 1 100 ? -8.106 12.962 8.388 1.00 59.00 100 GLN A N 1
ATOM 824 C CA . GLN A 1 100 ? -9.036 13.911 8.995 1.00 59.00 100 GLN A CA 1
ATOM 825 C C . GLN A 1 100 ? -9.771 14.611 7.854 1.00 59.00 100 GLN A C 1
ATOM 827 O O . GLN A 1 100 ? -9.117 15.167 6.962 1.00 59.00 100 GLN A O 1
ATOM 832 N N . GLU A 1 101 ? -11.105 14.545 7.868 1.00 52.38 101 GLU A N 1
ATOM 833 C CA . GLU A 1 101 ? -11.939 15.383 7.008 1.00 52.38 101 GLU A CA 1
ATOM 834 C C . GLU A 1 101 ? -11.466 16.837 7.146 1.00 52.38 101 GLU A C 1
ATOM 836 O O . GLU A 1 101 ? -10.982 17.253 8.201 1.00 52.38 101 GLU A O 1
ATOM 841 N N . GLU A 1 102 ? -11.469 17.581 6.042 1.00 50.72 102 GLU A N 1
ATOM 842 C CA . GLU A 1 102 ? -10.672 18.801 5.864 1.00 50.72 102 GLU A CA 1
ATOM 843 C C . GLU A 1 102 ? -11.007 19.981 6.805 1.00 50.72 102 GLU A C 1
ATOM 845 O O . GLU A 1 102 ? -10.373 21.036 6.709 1.00 50.72 102 GLU A O 1
ATOM 850 N N . ASP A 1 103 ? -11.910 19.798 7.767 1.00 47.66 103 ASP A N 1
ATOM 851 C CA . ASP A 1 103 ? -12.310 20.790 8.768 1.00 47.66 103 ASP A CA 1
ATOM 852 C C . ASP A 1 103 ? -11.144 21.286 9.644 1.00 47.66 103 ASP A C 1
ATOM 854 O O . ASP A 1 103 ? -11.151 22.431 10.108 1.00 47.66 103 ASP A O 1
ATOM 858 N N . ASP A 1 104 ? -10.085 20.485 9.812 1.00 48.09 104 ASP A N 1
ATOM 859 C CA . ASP A 1 104 ? -8.890 20.890 10.570 1.00 48.09 104 ASP A CA 1
ATOM 860 C C . ASP A 1 104 ? -7.853 21.651 9.718 1.00 48.09 104 ASP A C 1
ATOM 862 O O . ASP A 1 104 ? -7.048 22.435 10.240 1.00 48.09 104 ASP A O 1
ATOM 866 N N . LYS A 1 105 ? -7.872 21.495 8.386 1.00 48.00 105 LYS A N 1
ATOM 867 C CA . LYS A 1 105 ? -6.908 22.168 7.496 1.00 48.00 105 LYS A CA 1
ATOM 868 C C . LYS A 1 105 ? -7.211 23.648 7.309 1.00 48.00 105 LYS A C 1
ATOM 870 O O . LYS A 1 105 ? -6.266 24.433 7.197 1.00 48.00 105 LYS A O 1
ATOM 875 N N . GLN A 1 106 ? -8.484 24.047 7.307 1.00 48.62 106 GLN A N 1
ATOM 876 C CA . GLN A 1 106 ? -8.842 25.469 7.269 1.00 48.62 106 GLN A CA 1
ATOM 877 C C . GLN A 1 106 ? -8.396 26.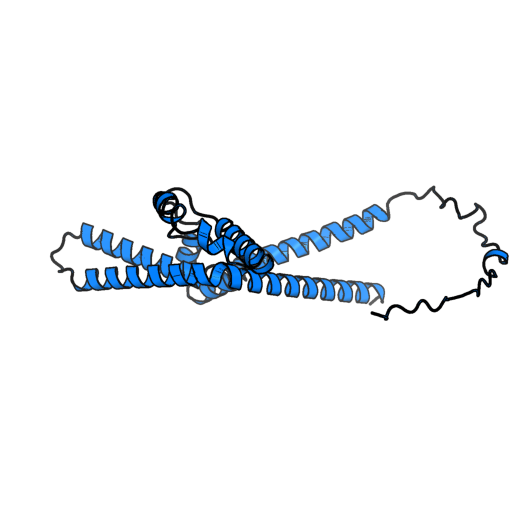201 8.547 1.00 48.62 106 GLN A C 1
ATOM 879 O O . GLN A 1 106 ? -7.988 27.361 8.479 1.00 48.62 106 GLN A O 1
ATOM 884 N N . LYS A 1 107 ? -8.368 25.513 9.697 1.00 43.81 107 LYS A N 1
ATOM 885 C CA . LYS A 1 107 ? -8.014 26.116 10.992 1.00 43.81 107 LYS A CA 1
ATOM 886 C C . LYS A 1 107 ? -6.504 26.285 11.201 1.00 43.81 107 LYS A C 1
ATOM 888 O O . LYS A 1 107 ? -6.089 27.295 11.763 1.00 43.81 107 LYS A O 1
ATOM 893 N N . HIS A 1 108 ? -5.668 25.373 10.691 1.00 42.12 108 HIS A N 1
ATOM 894 C CA . HIS A 1 108 ?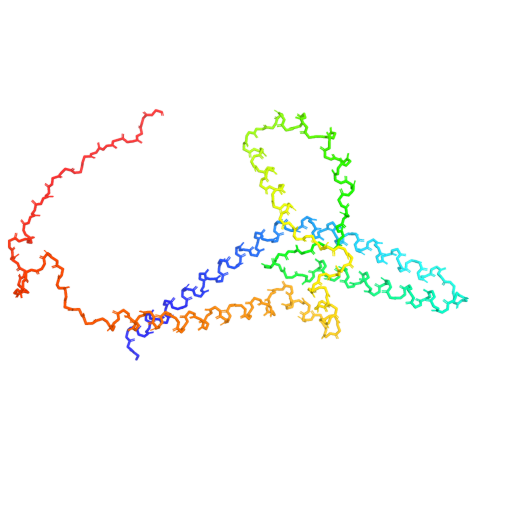 -4.206 25.448 10.872 1.00 42.12 108 HIS A CA 1
ATOM 895 C C . HIS A 1 108 ? -3.415 26.092 9.713 1.00 42.12 108 HIS A C 1
ATOM 897 O O . HIS A 1 108 ? -2.315 26.596 9.952 1.00 42.12 108 HIS A O 1
ATOM 903 N N . LYS A 1 109 ? -3.932 26.145 8.470 1.00 46.22 109 LYS A N 1
ATOM 904 C CA . LYS A 1 109 ? -3.211 26.785 7.340 1.00 46.22 109 LYS A CA 1
ATOM 905 C C . LYS A 1 109 ? -3.171 28.320 7.408 1.00 46.22 109 LYS A C 1
ATOM 907 O O . LYS A 1 109 ? -2.236 28.912 6.876 1.00 46.22 109 LYS A O 1
ATOM 912 N N . SER A 1 110 ? -4.142 28.962 8.059 1.00 49.62 110 SER A N 1
ATOM 913 C CA . SER A 1 110 ? -4.282 30.430 8.049 1.00 49.62 110 SER A CA 1
ATOM 914 C C . SER A 1 110 ? -3.225 31.161 8.895 1.00 49.62 110 SER A C 1
ATOM 916 O O . SER A 1 110 ? -2.739 32.223 8.509 1.00 49.62 110 SER A O 1
ATOM 918 N N . GLN A 1 111 ? -2.803 30.584 10.023 1.00 48.56 111 GLN A N 1
ATOM 919 C CA . GLN A 1 111 ? -2.037 31.334 11.029 1.00 48.56 111 GLN A CA 1
ATOM 920 C C . GLN A 1 111 ? -0.508 31.211 10.897 1.00 48.56 111 GLN A C 1
ATOM 922 O O . GLN A 1 111 ? 0.203 32.147 11.251 1.00 48.56 111 GLN A O 1
ATOM 927 N N . MET A 1 112 ? 0.030 30.111 10.354 1.00 52.03 112 MET A N 1
ATOM 928 C CA . MET A 1 112 ? 1.469 29.816 10.505 1.00 52.03 112 MET A CA 1
ATOM 929 C C . MET A 1 112 ? 2.343 30.009 9.249 1.00 52.03 112 MET A C 1
ATOM 931 O O . MET A 1 112 ? 3.560 29.890 9.345 1.00 52.03 112 MET A O 1
ATOM 935 N N . LYS A 1 113 ? 1.785 30.335 8.070 1.00 57.19 113 LYS A N 1
ATOM 936 C CA . LYS A 1 113 ? 2.534 30.195 6.798 1.00 57.19 113 LYS A CA 1
ATOM 937 C C . LYS A 1 113 ? 3.151 31.457 6.178 1.00 57.19 113 LYS A C 1
ATOM 939 O O . LYS A 1 113 ? 4.129 31.319 5.457 1.00 57.19 113 LYS A O 1
ATOM 944 N N . LYS A 1 114 ? 2.679 32.682 6.446 1.00 57.62 114 LYS A N 1
ATOM 945 C CA . LYS A 1 114 ? 3.188 33.868 5.706 1.00 57.62 114 LYS A CA 1
ATOM 946 C C . LYS A 1 114 ? 4.590 34.333 6.121 1.00 57.62 114 LYS A C 1
ATOM 948 O O . LYS A 1 114 ? 5.381 34.705 5.265 1.00 57.62 114 LYS A O 1
ATOM 953 N N . LYS A 1 115 ? 4.909 34.318 7.420 1.00 58.22 115 LYS A N 1
ATOM 954 C CA . LYS A 1 115 ? 6.194 34.841 7.925 1.00 58.22 115 LYS A CA 1
ATOM 955 C C . LYS A 1 115 ? 7.352 33.854 7.752 1.00 58.22 115 LYS A C 1
ATOM 957 O O . LYS A 1 115 ? 8.456 34.278 7.447 1.00 58.22 115 LYS A O 1
ATOM 962 N N . ALA A 1 116 ? 7.092 32.553 7.895 1.00 59.31 116 ALA A N 1
ATOM 963 C CA . ALA A 1 116 ? 8.110 31.513 7.744 1.00 59.31 116 ALA A CA 1
ATOM 964 C C . ALA A 1 116 ? 8.541 31.311 6.278 1.00 59.31 116 ALA A C 1
ATOM 966 O O . ALA A 1 116 ? 9.724 31.123 6.022 1.00 59.31 116 ALA A O 1
ATOM 967 N N . TYR A 1 117 ? 7.615 31.433 5.313 1.00 60.03 117 TYR A N 1
ATOM 968 C CA . TYR A 1 117 ? 7.948 31.359 3.883 1.00 60.03 117 TYR A CA 1
ATOM 969 C C . TYR A 1 117 ? 8.873 32.498 3.440 1.00 60.03 117 TYR A C 1
ATOM 971 O O . TYR A 1 117 ? 9.761 32.278 2.628 1.00 60.03 117 TYR A O 1
ATOM 979 N N . ALA A 1 118 ? 8.706 33.703 3.997 1.00 64.19 118 ALA A N 1
ATOM 980 C CA . ALA A 1 118 ? 9.490 34.877 3.614 1.00 64.19 118 ALA A CA 1
ATOM 981 C C . ALA A 1 118 ? 10.982 34.784 3.994 1.00 64.19 118 ALA A C 1
ATOM 983 O O . ALA A 1 118 ? 11.806 35.421 3.347 1.00 64.19 118 ALA A O 1
ATOM 984 N N . ILE A 1 119 ? 11.326 33.993 5.017 1.00 75.88 119 ILE A N 1
ATOM 985 C CA . ILE A 1 119 ? 12.696 33.851 5.549 1.00 75.88 119 ILE A CA 1
ATOM 986 C C . ILE A 1 119 ? 13.506 32.804 4.760 1.00 75.88 119 ILE A C 1
ATOM 988 O O . ILE A 1 119 ? 14.729 32.757 4.850 1.00 75.88 119 ILE A O 1
ATOM 992 N N . LEU A 1 120 ? 12.830 31.963 3.977 1.00 69.50 120 LEU A N 1
ATOM 993 C CA . LEU A 1 120 ? 13.418 30.799 3.326 1.00 69.50 120 LEU A CA 1
ATOM 994 C C . LEU A 1 120 ? 13.992 31.138 1.939 1.00 69.50 120 LEU A C 1
ATOM 996 O O . LEU A 1 120 ? 13.387 31.943 1.222 1.00 69.50 120 LEU A O 1
ATOM 1000 N N . THR A 1 121 ? 15.119 30.519 1.564 1.00 78.69 121 THR A N 1
ATOM 1001 C CA . THR A 1 121 ? 15.757 30.692 0.242 1.00 78.69 121 THR A CA 1
ATOM 1002 C C . THR A 1 121 ? 14.918 30.058 -0.872 1.00 78.69 121 THR A C 1
ATOM 1004 O O . THR A 1 121 ? 14.141 29.141 -0.610 1.00 78.69 121 THR A O 1
ATOM 1007 N N . ASP A 1 122 ? 15.059 30.522 -2.118 1.00 74.25 122 ASP A N 1
ATOM 1008 C CA . ASP A 1 122 ? 14.213 30.054 -3.231 1.00 74.25 122 ASP A CA 1
ATOM 1009 C C . ASP A 1 122 ? 14.338 28.543 -3.489 1.00 74.25 122 ASP A C 1
ATOM 1011 O O . ASP A 1 122 ? 13.322 27.869 -3.632 1.00 74.25 122 ASP A O 1
ATOM 1015 N N . ALA A 1 123 ? 15.543 27.974 -3.390 1.00 71.44 123 ALA A N 1
ATOM 1016 C CA . ALA A 1 123 ? 15.750 26.525 -3.500 1.00 71.44 123 ALA A CA 1
ATOM 1017 C C . ALA A 1 123 ? 15.010 25.732 -2.403 1.00 71.44 123 ALA A C 1
ATOM 1019 O O . ALA A 1 123 ? 14.386 24.707 -2.660 1.00 71.44 123 ALA A O 1
ATOM 1020 N N . GLN A 1 124 ? 15.018 26.232 -1.167 1.00 71.75 124 GLN A N 1
ATOM 1021 C CA . GLN A 1 124 ? 14.309 25.602 -0.052 1.00 71.75 124 GLN A CA 1
ATOM 1022 C C . GLN A 1 124 ? 12.784 25.780 -0.165 1.00 71.75 124 GLN A C 1
ATOM 1024 O O . GLN A 1 124 ? 12.022 24.940 0.314 1.00 71.75 124 GLN A O 1
ATOM 1029 N N . ARG A 1 125 ? 12.317 26.864 -0.803 1.00 68.94 125 ARG A N 1
ATOM 1030 C CA . ARG A 1 125 ? 10.894 27.049 -1.129 1.00 68.94 125 ARG A CA 1
ATOM 1031 C C . ARG A 1 125 ? 10.437 26.055 -2.185 1.00 68.94 125 ARG A C 1
ATOM 1033 O O . ARG A 1 125 ? 9.363 25.491 -2.010 1.00 68.94 125 ARG A O 1
ATOM 1040 N N . GLU A 1 126 ? 11.238 25.812 -3.218 1.00 67.31 126 GLU A N 1
ATOM 1041 C CA . GLU A 1 126 ? 10.952 24.790 -4.231 1.00 67.31 126 GLU A CA 1
ATOM 1042 C C . GLU A 1 126 ? 10.919 23.387 -3.617 1.00 67.31 126 GLU A C 1
ATOM 1044 O O . GLU A 1 126 ? 9.970 22.643 -3.850 1.00 67.31 126 GLU A O 1
ATOM 1049 N N . GLU A 1 127 ? 11.872 23.041 -2.746 1.00 69.81 127 GLU A N 1
ATOM 1050 C CA . GLU A 1 127 ? 11.846 21.766 -2.017 1.00 69.81 127 GLU A CA 1
ATOM 1051 C C . GLU A 1 127 ? 10.584 21.614 -1.156 1.00 69.81 127 GLU A C 1
ATOM 1053 O O . GLU A 1 127 ? 9.949 20.559 -1.161 1.00 69.81 127 GLU A O 1
ATOM 1058 N N . LEU A 1 128 ? 10.171 22.666 -0.441 1.00 65.06 128 LEU A N 1
ATOM 1059 C CA . LEU A 1 128 ? 8.935 22.635 0.342 1.00 65.06 128 LEU A CA 1
ATOM 1060 C C . LEU A 1 128 ? 7.682 22.557 -0.529 1.00 65.06 128 LEU A C 1
ATOM 1062 O O . LEU A 1 128 ? 6.736 21.884 -0.127 1.00 65.06 128 LEU A O 1
ATOM 1066 N N . GLN A 1 129 ? 7.657 23.222 -1.684 1.00 62.78 129 GLN A N 1
ATOM 1067 C CA . GLN A 1 129 ? 6.557 23.120 -2.644 1.00 62.78 129 GLN A CA 1
ATOM 1068 C C . GLN A 1 129 ? 6.459 21.704 -3.204 1.00 62.78 129 GLN A C 1
ATOM 1070 O O . GLN A 1 129 ? 5.382 21.126 -3.159 1.00 62.78 129 GLN A O 1
ATOM 1075 N N . LEU A 1 130 ? 7.580 21.095 -3.596 1.00 63.25 130 LEU A N 1
ATOM 1076 C CA . LEU A 1 130 ? 7.630 19.705 -4.051 1.00 63.25 130 LEU A CA 1
ATOM 1077 C C . LEU A 1 130 ? 7.152 18.735 -2.967 1.00 63.25 130 LEU A C 1
ATOM 1079 O O . LEU A 1 130 ? 6.358 17.844 -3.250 1.00 63.25 130 LEU A O 1
ATOM 1083 N N . ILE A 1 131 ? 7.567 18.938 -1.713 1.00 57.00 131 ILE A N 1
ATOM 1084 C CA . ILE A 1 131 ? 7.088 18.142 -0.576 1.00 57.00 131 ILE A CA 1
ATOM 1085 C C . ILE A 1 131 ? 5.587 18.369 -0.347 1.00 57.00 131 ILE A C 1
ATOM 1087 O O . ILE A 1 131 ? 4.855 17.418 -0.076 1.00 57.00 131 ILE A O 1
ATOM 1091 N N . GLU A 1 132 ? 5.103 19.609 -0.419 1.00 55.22 132 GLU A N 1
ATOM 1092 C CA . GLU A 1 132 ? 3.696 19.941 -0.178 1.00 55.22 132 GLU A CA 1
ATOM 1093 C C . GLU A 1 132 ? 2.787 19.409 -1.302 1.00 55.22 132 GLU A C 1
ATOM 1095 O O . GLU A 1 132 ? 1.721 18.864 -1.004 1.00 55.22 132 GLU A O 1
ATOM 1100 N N . ASP A 1 133 ? 3.244 19.455 -2.552 1.00 53.53 133 ASP A N 1
ATOM 1101 C CA . ASP A 1 133 ? 2.600 18.863 -3.726 1.00 53.53 133 ASP A CA 1
ATOM 1102 C C . ASP A 1 133 ? 2.655 17.324 -3.685 1.00 53.53 133 ASP A C 1
ATOM 1104 O O . ASP A 1 133 ? 1.663 16.653 -3.983 1.00 53.53 133 ASP A O 1
ATOM 1108 N N . ASP A 1 134 ? 3.756 16.735 -3.205 1.00 52.31 134 ASP A N 1
ATOM 1109 C CA . ASP A 1 134 ? 3.887 15.291 -2.960 1.00 52.31 134 ASP A CA 1
ATOM 1110 C C . ASP A 1 134 ? 2.939 14.805 -1.847 1.00 52.31 134 ASP A C 1
ATOM 1112 O O . ASP A 1 134 ? 2.341 13.725 -1.947 1.00 52.31 134 ASP A O 1
ATOM 1116 N N . LEU A 1 135 ? 2.743 15.608 -0.795 1.00 54.78 135 LEU A N 1
ATOM 1117 C CA . LEU A 1 135 ? 1.769 15.352 0.271 1.00 54.78 135 LEU A CA 1
ATOM 1118 C C . LEU A 1 135 ? 0.324 15.572 -0.200 1.00 54.78 135 LEU A C 1
ATOM 1120 O O . LEU A 1 135 ? -0.589 14.865 0.245 1.00 54.78 135 LEU A O 1
ATOM 1124 N N . ALA A 1 136 ? 0.090 16.541 -1.085 1.00 52.47 136 ALA A N 1
ATOM 1125 C CA . ALA A 1 136 ? -1.204 16.750 -1.729 1.00 52.47 136 ALA A CA 1
ATOM 1126 C C . ALA A 1 136 ? -1.552 15.582 -2.662 1.00 52.47 136 ALA A C 1
ATOM 1128 O O . ALA A 1 136 ? -2.711 15.175 -2.732 1.00 52.47 136 ALA A O 1
ATOM 1129 N N . ASN A 1 137 ? -0.538 14.967 -3.274 1.00 50.75 137 ASN A N 1
ATOM 1130 C CA . ASN A 1 137 ? -0.676 13.776 -4.092 1.00 50.75 137 ASN A CA 1
ATOM 1131 C C . ASN A 1 137 ? -1.012 12.507 -3.303 1.00 50.75 137 ASN A C 1
ATOM 1133 O O . ASN A 1 137 ? -1.244 11.486 -3.938 1.00 50.75 137 ASN A O 1
ATOM 1137 N N . ILE A 1 138 ? -1.092 12.488 -1.971 1.00 53.75 138 ILE A N 1
ATOM 1138 C CA . ILE A 1 138 ? -1.629 11.324 -1.241 1.00 53.75 138 ILE A CA 1
ATOM 1139 C C . ILE A 1 138 ? -3.105 11.149 -1.636 1.00 53.75 138 ILE A C 1
ATOM 1141 O O . ILE A 1 138 ? -3.912 12.043 -1.386 1.00 53.75 138 ILE A O 1
ATOM 1145 N N . VAL A 1 139 ? -3.480 10.004 -2.237 1.00 54.88 139 VAL A N 1
ATOM 1146 C CA . VAL A 1 139 ? -4.911 9.708 -2.447 1.00 54.88 139 VAL A CA 1
ATOM 1147 C C . VAL A 1 139 ? -5.535 9.573 -1.067 1.00 54.88 139 VAL A C 1
ATOM 1149 O O . VAL A 1 139 ? -5.121 8.735 -0.265 1.00 54.88 139 VAL A O 1
ATOM 1152 N N . ARG A 1 140 ? -6.504 10.438 -0.793 1.00 60.06 140 ARG A N 1
ATOM 1153 C CA . ARG A 1 140 ? -7.313 10.432 0.421 1.00 60.06 140 ARG A CA 1
ATOM 1154 C C . ARG A 1 140 ? -8.599 9.684 0.109 1.00 60.06 140 ARG A C 1
ATOM 1156 O O . ARG A 1 140 ? -9.224 9.973 -0.910 1.00 60.06 140 ARG A O 1
ATOM 1163 N N . THR A 1 141 ? -8.986 8.729 0.947 1.00 57.38 141 THR A N 1
ATOM 1164 C CA . THR A 1 141 ? -10.259 8.033 0.744 1.00 57.38 141 THR A CA 1
ATOM 1165 C C . THR A 1 141 ? -11.423 8.962 1.080 1.00 57.38 141 THR A C 1
ATOM 1167 O O . THR A 1 141 ? -11.377 9.680 2.078 1.00 57.38 141 THR A O 1
ATOM 1170 N N . ALA A 1 142 ? -12.461 8.961 0.243 1.00 47.78 142 ALA A N 1
ATOM 1171 C CA . ALA A 1 142 ? -13.692 9.697 0.499 1.00 47.78 142 ALA A CA 1
ATOM 1172 C C . ALA A 1 142 ? -14.580 8.927 1.498 1.00 47.78 142 ALA A C 1
ATOM 1174 O O . ALA A 1 142 ? -14.830 7.734 1.318 1.00 47.78 142 ALA A O 1
ATOM 1175 N N . GLY A 1 143 ? -15.054 9.617 2.541 1.00 51.06 143 GLY A N 1
ATOM 1176 C CA . GLY A 1 143 ? -16.239 9.254 3.331 1.00 51.06 143 GLY A CA 1
ATOM 1177 C C . GLY A 1 143 ? -16.282 7.838 3.915 1.00 51.06 143 GLY A C 1
ATOM 1178 O O . GLY A 1 143 ? -17.209 7.087 3.629 1.00 51.06 143 GLY A O 1
ATOM 1179 N N . GLY A 1 144 ? -15.297 7.459 4.735 1.00 59.00 144 GLY A N 1
ATOM 1180 C CA . GLY A 1 144 ? -15.416 6.311 5.651 1.00 59.00 144 GLY A CA 1
ATOM 1181 C C . GLY A 1 144 ? -15.292 4.907 5.044 1.00 59.00 144 GLY A C 1
ATOM 1182 O O . GLY A 1 144 ? -15.340 3.928 5.786 1.00 59.00 144 GLY A O 1
ATOM 1183 N N . THR A 1 145 ? -15.092 4.776 3.730 1.00 72.38 145 THR A N 1
ATOM 1184 C CA . THR A 1 145 ? -14.778 3.476 3.114 1.00 72.38 145 THR A CA 1
ATOM 1185 C C . THR A 1 145 ? -13.285 3.171 3.246 1.00 72.38 145 THR A C 1
ATOM 1187 O O . THR A 1 145 ? -12.447 4.066 3.143 1.00 72.38 145 THR A O 1
ATOM 1190 N N . LYS A 1 146 ? -12.919 1.916 3.532 1.00 84.88 146 LYS A N 1
ATOM 1191 C CA . LYS A 1 146 ? -11.504 1.517 3.607 1.00 84.88 146 LYS A CA 1
ATOM 1192 C C . LYS A 1 146 ? -10.958 1.284 2.186 1.00 84.88 146 LYS A C 1
ATOM 1194 O O . LYS A 1 146 ? -11.722 0.874 1.311 1.00 84.88 146 LYS A O 1
ATOM 1199 N N . PRO A 1 147 ? -9.664 1.547 1.917 1.00 89.38 147 PRO A N 1
ATOM 1200 C CA . PRO A 1 147 ? -9.078 1.334 0.595 1.00 89.38 147 PRO A CA 1
ATOM 1201 C C . PRO A 1 147 ? -9.246 -0.118 0.114 1.00 89.38 147 PRO A C 1
ATOM 1203 O O . PRO A 1 147 ? -9.173 -1.023 0.940 1.00 89.38 147 PRO A O 1
ATOM 1206 N N . PRO A 1 148 ? -9.364 -0.388 -1.201 1.00 89.94 148 PRO A N 1
ATOM 1207 C CA . PRO A 1 148 ? -9.470 -1.758 -1.722 1.00 89.94 148 PRO A CA 1
ATOM 1208 C C . PRO A 1 148 ? -8.345 -2.688 -1.235 1.00 89.94 148 PRO A C 1
ATOM 1210 O O . PRO A 1 148 ? -8.602 -3.807 -0.797 1.00 89.94 148 PRO A O 1
ATOM 1213 N N . MET A 1 149 ? -7.113 -2.169 -1.189 1.00 89.69 149 MET A N 1
ATOM 1214 C CA . MET A 1 149 ? -5.931 -2.870 -0.669 1.00 89.69 149 MET A CA 1
ATOM 1215 C C . MET A 1 149 ? -6.062 -3.302 0.801 1.00 89.69 149 MET A C 1
ATOM 1217 O O . MET A 1 149 ? -5.405 -4.247 1.224 1.00 89.69 149 MET A O 1
ATOM 1221 N N . TRP A 1 150 ? -6.891 -2.628 1.601 1.00 92.50 150 TRP A N 1
ATOM 1222 C CA . TRP A 1 150 ? -7.126 -2.995 2.999 1.00 92.50 150 TRP A CA 1
ATOM 1223 C C . TRP A 1 150 ? -7.831 -4.353 3.110 1.00 92.50 150 TRP A C 1
ATOM 1225 O O . TRP A 1 150 ? -7.420 -5.200 3.901 1.00 92.50 150 TRP A O 1
ATOM 1235 N N . TYR A 1 151 ? -8.826 -4.604 2.254 1.00 91.88 151 TYR A N 1
ATOM 1236 C CA . TYR A 1 151 ? -9.533 -5.888 2.204 1.00 91.88 151 TYR A CA 1
ATOM 1237 C C . TYR A 1 151 ? -8.639 -7.018 1.676 1.00 91.88 151 TYR A C 1
ATOM 1239 O O . TYR A 1 151 ? -8.746 -8.162 2.119 1.00 91.88 151 TYR A O 1
ATOM 1247 N N . GLU A 1 152 ? -7.714 -6.710 0.762 1.00 91.00 152 GLU A N 1
ATOM 1248 C CA . GLU A 1 152 ? -6.706 -7.678 0.315 1.00 91.00 152 GLU A CA 1
ATOM 1249 C C . GLU A 1 152 ? -5.768 -8.080 1.455 1.00 91.00 152 GLU A C 1
ATOM 1251 O O . GLU A 1 152 ? -5.483 -9.263 1.627 1.00 91.00 152 GLU A O 1
ATOM 1256 N N . VAL A 1 153 ? -5.340 -7.119 2.280 1.00 91.94 153 VAL A N 1
ATOM 1257 C CA . VAL A 1 153 ? -4.527 -7.397 3.473 1.00 91.94 153 VAL A CA 1
ATOM 1258 C C . VAL A 1 153 ? -5.293 -8.268 4.468 1.00 91.94 153 VAL A C 1
ATOM 1260 O O . VAL A 1 153 ? -4.718 -9.222 4.987 1.00 91.94 153 VAL A O 1
ATOM 1263 N N . GLU A 1 154 ? -6.583 -8.009 4.696 1.00 93.75 154 GLU A N 1
ATOM 1264 C CA . GLU A 1 154 ? -7.426 -8.859 5.549 1.00 93.75 154 GLU A CA 1
ATOM 1265 C C . GLU A 1 154 ? -7.503 -10.303 5.025 1.00 93.75 154 GLU A C 1
ATOM 1267 O O . GLU A 1 154 ? -7.429 -11.264 5.796 1.00 93.75 154 GLU A O 1
ATOM 1272 N N . LYS A 1 155 ? -7.612 -10.480 3.704 1.00 93.19 155 LYS A N 1
ATOM 1273 C CA . LYS A 1 155 ? -7.584 -11.805 3.078 1.00 93.19 155 LYS A CA 1
ATOM 1274 C C . LYS A 1 155 ? -6.218 -12.474 3.255 1.00 93.19 155 LYS A C 1
ATOM 1276 O O . LYS A 1 155 ? -6.159 -13.613 3.710 1.00 93.19 155 LYS A O 1
ATOM 1281 N N . CYS A 1 156 ? -5.127 -11.765 2.969 1.00 91.06 156 CYS A N 1
ATOM 1282 C CA . CYS A 1 156 ? -3.766 -12.280 3.129 1.00 91.06 156 CYS A CA 1
ATOM 1283 C C . CYS A 1 156 ? -3.440 -12.634 4.588 1.00 91.06 156 CYS A C 1
ATOM 1285 O O . CYS A 1 156 ? -2.749 -13.618 4.831 1.00 91.06 156 CYS A O 1
ATOM 1287 N N . MET A 1 157 ? -3.987 -11.898 5.560 1.00 90.94 157 MET A N 1
ATOM 1288 C CA . MET A 1 157 ? -3.834 -12.192 6.988 1.00 90.94 157 MET A CA 1
ATOM 1289 C C . MET A 1 157 ? -4.393 -13.573 7.360 1.00 90.94 157 MET A C 1
ATOM 1291 O O . MET A 1 157 ? -3.818 -14.249 8.208 1.00 90.94 157 MET A O 1
ATOM 1295 N N . LYS A 1 158 ? -5.464 -14.028 6.693 1.00 90.62 158 LYS A N 1
ATOM 1296 C CA . LYS A 1 158 ? -6.024 -15.381 6.876 1.00 90.62 158 LYS A CA 1
ATOM 1297 C C . LYS A 1 158 ? -5.171 -16.463 6.216 1.00 90.62 158 LYS A C 1
ATOM 1299 O O . LYS A 1 158 ? -5.158 -17.599 6.675 1.00 90.62 158 LYS A O 1
ATOM 1304 N N . GLU A 1 159 ? -4.495 -16.123 5.123 1.00 87.69 159 GLU A N 1
ATOM 1305 C CA . GLU A 1 159 ? -3.731 -17.073 4.315 1.00 87.69 159 GLU A CA 1
ATOM 1306 C C . GLU A 1 159 ? -2.276 -17.257 4.793 1.00 87.69 159 GLU A C 1
ATOM 1308 O O . GLU A 1 159 ? -1.638 -18.232 4.400 1.00 87.69 159 GLU A O 1
ATOM 1313 N N . GLY A 1 160 ? -1.764 -16.356 5.639 1.00 90.12 160 GLY A N 1
ATOM 1314 C CA . GLY A 1 160 ? -0.486 -16.497 6.343 1.00 90.12 160 GLY A CA 1
ATOM 1315 C C . GLY A 1 160 ? 0.533 -15.384 6.073 1.00 90.12 160 GLY A C 1
ATOM 1316 O O . GLY A 1 160 ? 0.380 -14.545 5.183 1.00 90.12 160 GLY A O 1
ATOM 1317 N N . GLN A 1 161 ? 1.617 -15.395 6.856 1.00 86.00 161 GLN A N 1
ATOM 1318 C CA . GLN A 1 161 ? 2.638 -14.339 6.863 1.00 86.00 161 GLN A CA 1
ATOM 1319 C C . GLN A 1 161 ? 3.407 -14.224 5.534 1.00 86.00 161 GLN A C 1
ATOM 1321 O O . GLN A 1 161 ? 3.683 -13.119 5.073 1.00 86.00 161 GLN A O 1
ATOM 1326 N N . GLU A 1 162 ? 3.679 -15.345 4.863 1.00 87.62 162 GLU A N 1
ATOM 1327 C CA . GLU A 1 162 ? 4.431 -15.368 3.599 1.00 87.62 162 GLU A CA 1
ATOM 1328 C C . GLU A 1 162 ? 3.737 -14.575 2.485 1.00 87.62 162 GLU A C 1
ATOM 1330 O O . GLU A 1 162 ? 4.384 -13.893 1.687 1.00 87.62 162 GLU A O 1
ATOM 1335 N N . LYS A 1 163 ? 2.402 -14.615 2.447 1.00 87.94 163 LYS A N 1
ATOM 1336 C CA . LYS A 1 163 ? 1.622 -13.866 1.458 1.00 87.94 163 LYS A CA 1
ATOM 1337 C C . LYS A 1 163 ? 1.569 -12.378 1.771 1.00 87.94 163 LYS A C 1
ATOM 1339 O O . LYS A 1 163 ? 1.580 -11.572 0.843 1.00 87.94 163 LYS A O 1
ATOM 1344 N N . LEU A 1 164 ? 1.577 -12.002 3.051 1.00 87.75 164 LEU A N 1
ATOM 1345 C CA . LEU A 1 164 ? 1.705 -10.602 3.463 1.00 87.75 164 LEU A CA 1
ATOM 1346 C C . LEU A 1 164 ? 3.061 -10.020 3.047 1.00 87.75 164 LEU A C 1
ATOM 1348 O O . LEU A 1 164 ? 3.123 -8.911 2.515 1.00 87.75 164 LEU A O 1
ATOM 1352 N N . ASP A 1 165 ? 4.141 -10.781 3.216 1.00 88.50 165 ASP A N 1
ATOM 1353 C CA . ASP A 1 165 ? 5.471 -10.352 2.785 1.00 88.50 165 ASP A CA 1
ATOM 1354 C C . ASP A 1 165 ? 5.590 -10.319 1.251 1.00 88.50 165 ASP A C 1
ATOM 1356 O O . ASP A 1 165 ? 6.138 -9.370 0.686 1.00 88.50 165 ASP A O 1
ATOM 1360 N N . ALA A 1 166 ? 4.975 -11.271 0.542 1.00 88.19 166 ALA A N 1
ATOM 1361 C CA . ALA A 1 166 ? 4.876 -11.231 -0.919 1.00 88.19 166 ALA A CA 1
ATOM 1362 C C . ALA A 1 166 ? 4.066 -10.029 -1.446 1.00 88.19 166 ALA A C 1
ATOM 1364 O O . ALA A 1 166 ? 4.410 -9.477 -2.497 1.00 88.19 166 ALA A O 1
ATOM 1365 N N . LEU A 1 167 ? 3.021 -9.600 -0.725 1.00 89.00 167 LEU A N 1
ATOM 1366 C CA . LEU A 1 167 ? 2.247 -8.395 -1.045 1.00 89.00 167 LEU A CA 1
ATOM 1367 C C . LEU A 1 167 ? 3.110 -7.144 -0.874 1.00 89.00 167 LEU A C 1
ATOM 1369 O O . LEU A 1 167 ? 3.169 -6.295 -1.764 1.00 89.00 167 LEU A O 1
ATOM 1373 N N . ARG A 1 168 ? 3.843 -7.078 0.240 1.00 88.88 168 ARG A N 1
ATOM 1374 C CA . ARG A 1 168 ? 4.738 -5.970 0.575 1.00 88.88 168 ARG A CA 1
ATOM 1375 C C . ARG A 1 168 ? 5.836 -5.779 -0.467 1.00 88.88 168 ARG A C 1
ATOM 1377 O O . ARG A 1 168 ? 6.077 -4.655 -0.913 1.00 88.88 168 ARG A O 1
ATOM 1384 N N . GLU A 1 169 ? 6.481 -6.870 -0.865 1.00 84.56 169 GLU A N 1
ATOM 1385 C CA . GLU A 1 169 ? 7.512 -6.872 -1.906 1.00 84.56 169 GLU A CA 1
ATOM 1386 C C . GLU A 1 169 ? 6.948 -6.625 -3.314 1.00 84.56 169 GLU A C 1
ATOM 1388 O O . GLU A 1 169 ? 7.703 -6.449 -4.266 1.00 84.56 169 GLU A O 1
ATOM 1393 N N . GLY A 1 170 ? 5.622 -6.596 -3.472 1.00 77.62 170 GLY A N 1
ATOM 1394 C CA . GLY A 1 170 ? 4.979 -6.400 -4.762 1.00 77.62 170 GLY A CA 1
ATOM 1395 C C . GLY A 1 170 ? 5.071 -7.619 -5.680 1.00 77.62 170 GLY A C 1
ATOM 1396 O O . GLY A 1 170 ? 4.669 -7.514 -6.832 1.00 77.62 170 GLY A O 1
ATOM 1397 N N . ARG A 1 171 ? 5.518 -8.793 -5.208 1.00 71.88 171 ARG A N 1
ATOM 1398 C CA . ARG A 1 171 ? 5.540 -10.026 -6.022 1.00 71.88 171 ARG A CA 1
ATOM 1399 C C . ARG A 1 171 ? 4.142 -10.404 -6.526 1.00 71.88 171 ARG A C 1
ATOM 1401 O O . ARG A 1 171 ? 4.014 -10.892 -7.643 1.00 71.88 171 ARG A O 1
ATOM 1408 N N . LEU A 1 172 ? 3.101 -10.101 -5.745 1.00 66.00 172 LEU A N 1
ATOM 1409 C CA . LEU A 1 172 ? 1.700 -10.376 -6.094 1.00 66.00 172 LEU A CA 1
ATOM 1410 C C . LEU A 1 172 ? 1.086 -9.365 -7.085 1.00 66.00 172 LEU A C 1
ATOM 1412 O O . LEU A 1 172 ? 0.257 -9.751 -7.904 1.00 66.00 172 LEU A O 1
ATOM 1416 N N . SER A 1 173 ? 1.492 -8.089 -7.051 1.00 59.09 173 SER A N 1
ATOM 1417 C CA . SER A 1 173 ? 0.920 -7.034 -7.918 1.00 59.09 173 SER A CA 1
ATOM 1418 C C . SER A 1 173 ? 1.855 -6.630 -9.067 1.00 59.09 173 SER A C 1
ATOM 1420 O O . SER A 1 173 ? 1.459 -6.593 -10.234 1.00 59.09 173 SER A O 1
ATOM 1422 N N . ALA A 1 174 ? 3.130 -6.377 -8.768 1.00 57.91 174 ALA A N 1
ATOM 1423 C CA . ALA A 1 174 ? 4.135 -5.966 -9.744 1.00 57.91 174 ALA A CA 1
ATOM 1424 C C . ALA A 1 174 ? 4.589 -7.121 -10.645 1.00 57.91 174 ALA A C 1
ATOM 1426 O O . ALA A 1 174 ? 4.848 -6.882 -11.820 1.00 57.91 174 ALA A O 1
ATOM 1427 N N . GLY A 1 175 ? 4.623 -8.364 -10.143 1.00 53.81 175 GLY A N 1
ATOM 1428 C CA . GLY A 1 175 ? 4.922 -9.547 -10.962 1.00 53.81 175 GLY A CA 1
ATOM 1429 C C . GLY A 1 175 ? 3.934 -9.717 -12.120 1.00 53.81 175 GLY A C 1
ATOM 1430 O O . GLY A 1 175 ? 4.339 -9.957 -13.254 1.00 53.81 175 GLY A O 1
ATOM 1431 N N . ASN A 1 176 ? 2.648 -9.467 -11.863 1.00 57.78 176 ASN A N 1
ATOM 1432 C CA . ASN A 1 176 ? 1.603 -9.496 -12.886 1.00 57.78 176 ASN A CA 1
ATOM 1433 C C . ASN A 1 176 ? 1.703 -8.317 -13.864 1.00 57.78 176 ASN A C 1
ATOM 1435 O O . ASN A 1 176 ? 1.465 -8.497 -15.056 1.00 57.78 176 ASN A O 1
ATOM 1439 N N . LYS A 1 177 ? 2.078 -7.119 -13.391 1.00 59.94 177 LYS A N 1
ATOM 1440 C CA . LYS A 1 177 ? 2.293 -5.949 -14.261 1.00 59.94 177 LYS A CA 1
ATOM 1441 C C . LYS A 1 177 ? 3.507 -6.145 -15.169 1.00 59.94 177 LYS A C 1
ATOM 1443 O O . LYS A 1 177 ? 3.360 -6.017 -16.373 1.00 59.94 177 LYS A O 1
ATOM 1448 N N . LEU A 1 178 ? 4.661 -6.541 -14.628 1.00 57.28 178 LEU A N 1
ATOM 1449 C CA . LEU A 1 178 ? 5.859 -6.834 -15.421 1.00 57.28 178 LEU A CA 1
ATOM 1450 C C . LEU A 1 178 ? 5.629 -7.964 -16.424 1.00 57.28 178 LEU A C 1
ATOM 1452 O O . LEU A 1 178 ? 6.006 -7.821 -17.577 1.00 57.28 178 LEU A O 1
ATOM 1456 N N . ALA A 1 179 ? 4.987 -9.065 -16.023 1.00 56.00 179 ALA A N 1
ATOM 1457 C CA . ALA A 1 179 ? 4.676 -10.156 -16.945 1.00 56.00 179 ALA A CA 1
ATOM 1458 C C . ALA A 1 179 ? 3.738 -9.703 -18.075 1.00 56.00 179 ALA A C 1
ATOM 1460 O O . ALA A 1 179 ? 3.905 -10.112 -19.223 1.00 56.00 179 ALA A O 1
ATOM 1461 N N . LYS A 1 180 ? 2.776 -8.825 -17.766 1.00 61.03 180 LYS A N 1
ATOM 1462 C CA . LYS A 1 180 ? 1.868 -8.239 -18.753 1.00 61.03 180 LYS A CA 1
ATOM 1463 C C . LYS A 1 180 ? 2.592 -7.283 -19.705 1.00 61.03 180 LYS A C 1
ATOM 1465 O O . LYS A 1 180 ? 2.358 -7.380 -20.902 1.00 61.03 180 LYS A O 1
ATOM 1470 N N . GLU A 1 181 ? 3.481 -6.430 -19.197 1.00 61.19 181 GLU A N 1
ATOM 1471 C CA . GLU A 1 181 ? 4.319 -5.538 -20.013 1.00 61.19 181 GLU A CA 1
ATOM 1472 C C . GLU A 1 181 ? 5.317 -6.325 -20.881 1.00 61.19 181 GLU A C 1
ATOM 1474 O O . GLU A 1 181 ? 5.521 -6.013 -22.047 1.00 61.19 181 GLU A O 1
ATOM 1479 N N . LEU A 1 182 ? 5.898 -7.412 -20.369 1.00 58.09 182 LEU A N 1
ATOM 1480 C CA . LEU A 1 182 ? 6.789 -8.267 -21.156 1.00 58.09 182 LEU A CA 1
ATOM 1481 C C . LEU A 1 182 ? 6.026 -8.999 -22.276 1.00 58.09 182 LEU A C 1
ATOM 1483 O O . LEU A 1 182 ? 6.533 -9.147 -23.388 1.00 58.09 182 LEU A O 1
ATOM 1487 N N . ALA A 1 183 ? 4.789 -9.430 -22.003 1.00 60.22 183 ALA A N 1
ATOM 1488 C CA . ALA A 1 183 ? 3.920 -10.060 -22.994 1.00 60.22 183 ALA A CA 1
ATOM 1489 C C . ALA A 1 183 ? 3.449 -9.075 -24.080 1.00 60.22 183 ALA A C 1
ATOM 1491 O O . ALA A 1 183 ? 3.323 -9.462 -25.243 1.00 60.22 183 ALA A O 1
ATOM 1492 N N . THR A 1 184 ? 3.209 -7.804 -23.738 1.00 60.12 184 THR A N 1
ATOM 1493 C CA . THR A 1 184 ? 2.861 -6.765 -24.721 1.00 60.12 184 THR A CA 1
ATOM 1494 C C . THR A 1 184 ? 4.069 -6.343 -25.552 1.00 60.12 184 THR A C 1
ATOM 1496 O O . THR A 1 184 ? 3.925 -6.210 -26.765 1.00 60.12 184 THR A O 1
ATOM 1499 N N . VAL A 1 185 ? 5.253 -6.209 -24.949 1.00 57.94 185 VAL A N 1
ATOM 1500 C CA . VAL A 1 185 ? 6.524 -5.919 -25.640 1.00 57.94 185 VAL A CA 1
ATOM 1501 C C . VAL A 1 185 ? 6.869 -7.034 -26.635 1.00 57.94 185 VAL A C 1
ATOM 1503 O O . VAL A 1 185 ? 7.087 -6.766 -27.815 1.00 57.94 185 VAL A O 1
ATOM 1506 N N . GLY A 1 186 ? 6.779 -8.303 -26.221 1.00 53.19 186 GLY A N 1
ATOM 1507 C CA . GLY A 1 186 ? 7.046 -9.445 -27.103 1.00 53.19 186 GLY A CA 1
ATOM 1508 C C . GLY A 1 186 ? 6.097 -9.562 -28.305 1.00 53.19 186 GLY A C 1
ATOM 1509 O O . GLY A 1 186 ? 6.496 -10.063 -29.353 1.00 53.19 186 GLY A O 1
ATOM 1510 N N . GLY A 1 187 ? 4.852 -9.087 -28.191 1.00 51.72 187 GLY A N 1
ATOM 1511 C CA . GLY A 1 187 ? 3.879 -9.110 -29.291 1.00 51.72 187 GLY A CA 1
ATOM 1512 C C . GLY A 1 187 ? 3.902 -7.865 -30.179 1.00 51.72 187 GLY A C 1
ATOM 1513 O O . GLY A 1 187 ? 3.669 -7.962 -31.384 1.00 51.72 187 GLY A O 1
ATOM 1514 N N . LYS A 1 188 ? 4.170 -6.690 -29.601 1.00 48.72 188 LYS A N 1
ATOM 1515 C CA . LYS A 1 188 ? 4.022 -5.399 -30.281 1.00 48.72 188 LYS A CA 1
ATOM 1516 C C . LYS A 1 188 ? 5.301 -4.956 -30.983 1.00 48.72 188 LYS A C 1
ATOM 1518 O O . LYS A 1 188 ? 5.200 -4.436 -32.090 1.00 48.72 188 LYS A O 1
ATOM 1523 N N . ASP A 1 189 ? 6.472 -5.271 -30.433 1.00 48.81 189 ASP A N 1
ATOM 1524 C CA . ASP A 1 189 ? 7.749 -4.946 -31.077 1.00 48.81 189 ASP A CA 1
ATOM 1525 C C . ASP A 1 189 ? 8.019 -5.880 -32.264 1.00 48.81 189 ASP A C 1
ATOM 1527 O O . ASP A 1 189 ? 8.428 -5.425 -33.329 1.00 48.81 189 ASP A O 1
ATOM 1531 N N . LEU A 1 190 ? 7.650 -7.165 -32.162 1.00 45.38 190 LEU A N 1
ATOM 1532 C CA . LEU A 1 190 ? 7.664 -8.085 -33.309 1.00 45.38 190 LEU A CA 1
ATOM 1533 C C . LEU A 1 190 ? 6.634 -7.712 -34.391 1.00 45.38 190 LEU A C 1
ATOM 1535 O O . LEU A 1 190 ? 6.888 -7.935 -35.575 1.00 45.38 190 LEU A O 1
ATOM 1539 N N . ALA A 1 191 ? 5.486 -7.136 -34.017 1.00 44.69 191 ALA A N 1
ATOM 1540 C CA . ALA A 1 191 ? 4.497 -6.630 -34.971 1.00 44.69 191 ALA A CA 1
ATOM 1541 C C . ALA A 1 191 ? 4.940 -5.312 -35.632 1.00 44.69 191 ALA A C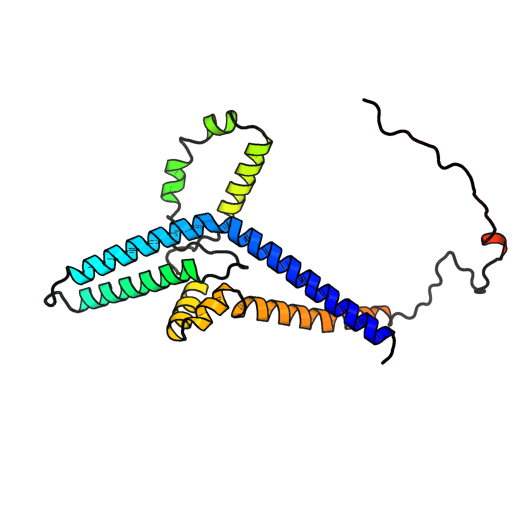 1
ATOM 1543 O O . ALA A 1 191 ? 4.719 -5.148 -36.829 1.00 44.69 191 ALA A O 1
ATOM 1544 N N . ALA A 1 192 ? 5.613 -4.418 -34.901 1.00 50.88 192 ALA A N 1
ATOM 1545 C CA . ALA A 1 192 ? 6.188 -3.181 -35.434 1.00 50.88 192 ALA A CA 1
ATOM 1546 C C . ALA A 1 192 ? 7.363 -3.457 -36.391 1.00 50.88 192 ALA A C 1
ATOM 1548 O O . ALA A 1 192 ? 7.432 -2.857 -37.461 1.00 50.88 192 ALA A O 1
ATOM 1549 N N . LEU A 1 193 ? 8.223 -4.436 -36.076 1.00 49.38 193 LEU A N 1
ATOM 1550 C CA . LEU A 1 193 ? 9.270 -4.931 -36.983 1.00 49.38 193 LEU A CA 1
ATOM 1551 C C . LEU A 1 193 ? 8.699 -5.630 -38.232 1.00 49.38 193 LEU A C 1
ATOM 1553 O O . LEU A 1 193 ? 9.294 -5.580 -39.308 1.00 49.38 193 LEU A O 1
ATOM 1557 N N . ARG A 1 194 ? 7.533 -6.278 -38.119 1.00 48.28 194 ARG A N 1
ATOM 1558 C CA . ARG A 1 194 ? 6.832 -6.871 -39.270 1.00 48.28 194 ARG A CA 1
ATOM 1559 C C . ARG A 1 194 ? 6.089 -5.837 -40.115 1.00 48.28 194 ARG A C 1
ATOM 1561 O O . ARG A 1 194 ? 6.040 -6.008 -41.328 1.00 48.28 194 ARG A O 1
ATOM 1568 N N . SER A 1 195 ? 5.541 -4.775 -39.520 1.00 48.38 195 SER A N 1
ATOM 1569 C CA . SER A 1 195 ? 4.844 -3.724 -40.272 1.00 48.38 195 SER A CA 1
ATOM 1570 C C . SER A 1 195 ? 5.803 -2.754 -40.963 1.00 48.38 195 SER A C 1
ATOM 1572 O O . SER A 1 195 ? 5.448 -2.225 -42.011 1.00 48.38 195 SER A O 1
ATOM 1574 N N . SER A 1 196 ? 7.021 -2.560 -40.442 1.00 51.25 196 SER A N 1
ATOM 1575 C CA . SER A 1 196 ? 8.072 -1.807 -41.144 1.00 51.25 196 SER A CA 1
ATOM 1576 C C . SER A 1 196 ? 8.653 -2.565 -42.344 1.00 51.25 196 SER A C 1
ATOM 1578 O O . SER A 1 196 ? 9.154 -1.942 -43.271 1.00 51.25 196 SER A O 1
ATOM 1580 N N . THR A 1 197 ? 8.530 -3.897 -42.369 1.00 42.59 197 THR A N 1
ATOM 1581 C CA . THR A 1 197 ? 9.000 -4.758 -43.473 1.00 42.59 197 THR A CA 1
ATOM 1582 C C . THR A 1 197 ? 7.906 -5.029 -44.527 1.00 42.59 197 THR A C 1
ATOM 1584 O O . THR A 1 197 ? 8.148 -5.715 -45.513 1.00 42.59 197 THR A O 1
ATOM 1587 N N . ALA A 1 198 ? 6.689 -4.499 -44.347 1.00 38.84 198 ALA A N 1
ATOM 1588 C CA . ALA A 1 198 ? 5.542 -4.726 -45.237 1.00 38.84 198 ALA A CA 1
ATOM 1589 C C . ALA A 1 198 ? 5.065 -3.451 -45.957 1.00 38.84 198 ALA A C 1
ATOM 1591 O O . ALA A 1 198 ? 3.881 -3.312 -46.261 1.00 38.84 198 ALA A O 1
ATOM 1592 N N . GLN A 1 199 ? 5.971 -2.507 -46.214 1.00 36.59 199 GLN A N 1
ATOM 1593 C CA . GLN A 1 199 ? 5.749 -1.465 -47.215 1.00 36.59 199 GLN A CA 1
ATOM 1594 C C . GLN A 1 199 ? 6.519 -1.863 -48.484 1.00 36.59 199 GLN A C 1
ATOM 1596 O O . GLN A 1 199 ? 7.720 -2.118 -48.380 1.00 36.59 199 GLN A O 1
ATOM 1601 N N . PRO A 1 200 ? 5.883 -1.949 -49.667 1.00 37.69 200 PRO A N 1
ATOM 1602 C CA . PRO A 1 200 ? 6.630 -1.955 -50.916 1.00 37.69 200 PRO A CA 1
ATOM 1603 C C . PRO A 1 200 ? 7.3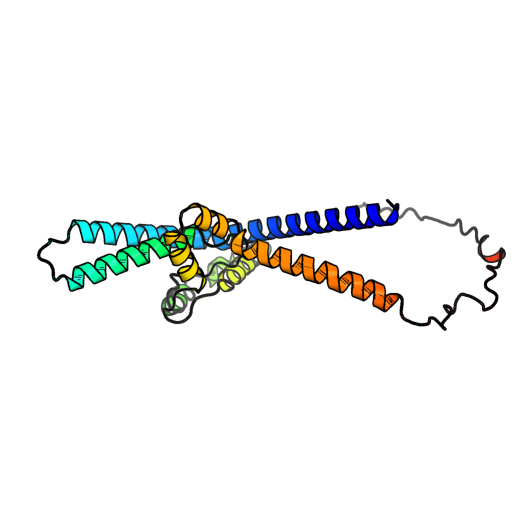16 -0.588 -51.033 1.00 37.69 200 PRO A C 1
ATOM 1605 O O . PRO A 1 200 ? 6.655 0.445 -51.111 1.00 37.69 200 PRO A O 1
ATOM 1608 N N . VAL A 1 201 ? 8.642 -0.581 -50.939 1.00 42.69 201 VAL A N 1
ATOM 1609 C CA . VAL A 1 201 ? 9.465 0.620 -51.088 1.00 42.69 201 VAL A CA 1
ATOM 1610 C C . VAL A 1 201 ? 9.716 0.867 -52.574 1.00 42.69 201 VAL A C 1
ATOM 1612 O O . VAL A 1 201 ? 10.756 0.506 -53.103 1.00 42.69 201 VAL A O 1
ATOM 1615 N N . ASP A 1 202 ? 8.760 1.506 -53.242 1.00 47.12 202 ASP A N 1
ATOM 1616 C CA . ASP A 1 202 ? 9.027 2.225 -54.493 1.00 47.12 202 ASP A CA 1
ATOM 1617 C C . ASP A 1 202 ? 9.219 3.702 -54.149 1.00 47.12 202 ASP A C 1
ATOM 1619 O O . ASP A 1 202 ? 8.363 4.547 -54.401 1.00 47.12 202 ASP A O 1
ATOM 1623 N N . SER A 1 203 ? 10.304 4.014 -53.448 1.00 58.19 203 SER A N 1
ATOM 1624 C CA . SER A 1 203 ? 10.785 5.385 -53.266 1.00 58.19 203 SER A CA 1
ATOM 1625 C C . SER A 1 203 ? 12.255 5.305 -52.890 1.00 58.19 203 SER A C 1
ATOM 1627 O O . SER A 1 203 ? 12.611 5.187 -51.716 1.00 58.19 203 SER A O 1
ATOM 1629 N N . THR A 1 204 ? 13.106 5.313 -53.909 1.00 56.00 204 THR A N 1
ATOM 1630 C CA . THR A 1 204 ? 14.526 5.604 -53.751 1.00 56.00 204 THR A CA 1
ATOM 1631 C C . THR A 1 204 ? 14.671 6.970 -53.057 1.00 56.00 204 THR A C 1
ATOM 1633 O O . THR A 1 204 ? 13.919 7.903 -53.359 1.00 56.00 204 THR A O 1
ATOM 1636 N N . PRO A 1 205 ? 15.564 7.115 -52.061 1.00 61.34 205 PRO A N 1
ATOM 1637 C CA . PRO A 1 205 ? 15.858 8.417 -51.467 1.00 61.34 205 PRO A CA 1
ATOM 1638 C C . PRO A 1 205 ? 16.322 9.381 -52.563 1.00 61.34 205 PRO A C 1
ATOM 1640 O O . PRO A 1 205 ? 17.107 8.979 -53.411 1.00 61.34 205 PRO A O 1
ATOM 1643 N N . SER A 1 206 ? 15.917 10.654 -52.522 1.00 54.47 206 SER A N 1
ATOM 1644 C CA . SER A 1 206 ? 16.222 11.663 -53.563 1.00 54.47 206 SER A CA 1
ATOM 1645 C C . SER A 1 206 ? 17.710 12.015 -53.740 1.00 54.47 206 SER A C 1
ATOM 1647 O O . SER A 1 206 ? 18.035 12.972 -54.430 1.00 54.47 206 SER A O 1
ATOM 1649 N N . TRP A 1 207 ? 18.588 11.312 -53.036 1.00 56.38 207 TRP A N 1
ATOM 1650 C CA . TRP A 1 207 ? 20.044 11.391 -53.114 1.00 56.38 207 TRP A CA 1
ATOM 1651 C C . TRP A 1 207 ? 20.619 10.264 -53.992 1.00 56.38 207 TRP A C 1
ATOM 1653 O O . TRP A 1 207 ? 21.759 10.345 -54.426 1.00 56.38 207 TRP A O 1
ATOM 1663 N N . LEU A 1 208 ? 19.868 9.179 -54.199 1.00 53.00 208 LEU A N 1
ATOM 1664 C CA . LEU A 1 208 ? 20.344 7.965 -54.851 1.00 53.00 208 LEU A CA 1
ATOM 1665 C C . LEU A 1 208 ? 19.787 7.927 -56.278 1.00 53.00 208 LEU A C 1
ATOM 1667 O O . LEU A 1 208 ? 18.593 7.683 -56.464 1.00 53.00 208 LEU A O 1
ATOM 1671 N N . ASP A 1 209 ? 20.639 8.197 -57.265 1.00 57.91 209 ASP A N 1
ATOM 1672 C CA . ASP A 1 209 ? 20.261 8.109 -58.675 1.00 57.91 209 ASP A CA 1
ATOM 1673 C C . ASP A 1 209 ? 19.910 6.663 -59.081 1.00 57.91 209 ASP A C 1
ATOM 1675 O O . ASP A 1 209 ? 20.401 5.683 -58.509 1.00 57.91 209 ASP A O 1
ATOM 1679 N N . ASP A 1 210 ? 19.023 6.551 -60.075 1.00 54.03 210 ASP A N 1
ATOM 1680 C CA . ASP A 1 210 ? 18.303 5.338 -60.516 1.00 54.03 210 ASP A CA 1
ATOM 1681 C C . ASP A 1 210 ? 19.213 4.168 -60.953 1.00 54.03 210 ASP A C 1
ATOM 1683 O O . ASP A 1 210 ? 18.788 3.016 -61.002 1.00 54.03 210 ASP A O 1
ATOM 1687 N N . ASP A 1 211 ? 20.498 4.430 -61.191 1.00 64.06 211 ASP A N 1
ATOM 1688 C CA . ASP A 1 211 ? 21.438 3.431 -61.702 1.00 64.06 211 ASP A CA 1
ATOM 1689 C C . ASP A 1 211 ? 22.185 2.658 -60.596 1.00 64.06 211 ASP A C 1
ATOM 1691 O O . ASP A 1 211 ? 22.915 1.708 -60.888 1.00 64.06 211 ASP A O 1
ATOM 1695 N N . GLY A 1 212 ? 22.015 3.020 -59.316 1.00 56.41 212 GLY A N 1
ATOM 1696 C CA . GLY A 1 212 ? 22.593 2.282 -58.180 1.00 56.41 212 GLY A CA 1
ATOM 1697 C C . GLY A 1 212 ? 24.131 2.228 -58.145 1.00 56.41 212 GLY A C 1
ATOM 1698 O O . GLY A 1 212 ? 24.703 1.441 -57.385 1.00 56.41 212 GLY A O 1
ATOM 1699 N N . VAL A 1 213 ? 24.802 3.049 -58.956 1.00 66.06 213 VAL A N 1
ATOM 1700 C CA . VAL A 1 213 ? 26.259 3.200 -59.004 1.00 66.06 213 VAL A CA 1
ATOM 1701 C C . VAL A 1 213 ? 26.634 4.455 -58.221 1.00 66.06 213 VAL A C 1
ATOM 1703 O O . VAL A 1 213 ? 26.197 5.549 -58.556 1.00 66.06 213 VAL A O 1
ATOM 1706 N N . ILE A 1 214 ? 27.432 4.289 -57.167 1.00 54.59 214 ILE A N 1
ATOM 1707 C CA . ILE A 1 214 ? 28.030 5.403 -56.419 1.00 54.59 214 ILE A CA 1
ATOM 1708 C C . ILE A 1 214 ? 29.147 5.985 -57.292 1.00 54.59 214 ILE A C 1
ATOM 1710 O O . ILE A 1 214 ? 30.055 5.238 -57.673 1.00 54.59 214 ILE A O 1
ATOM 1714 N N . ASP A 1 215 ? 29.073 7.276 -57.625 1.00 62.56 215 ASP A N 1
ATOM 1715 C CA . ASP A 1 215 ? 30.131 7.962 -58.370 1.00 62.56 215 ASP A CA 1
ATOM 1716 C C . ASP A 1 215 ? 31.405 7.997 -57.502 1.00 62.56 215 ASP A C 1
ATOM 1718 O O . ASP A 1 215 ? 31.376 8.525 -56.387 1.00 62.56 215 ASP A O 1
ATOM 1722 N N . PRO A 1 216 ? 32.532 7.407 -57.943 1.00 60.91 216 PRO A N 1
ATOM 1723 C CA . PRO A 1 216 ? 33.769 7.403 -57.164 1.00 60.91 216 PRO A CA 1
ATOM 1724 C C . PRO A 1 216 ? 34.320 8.808 -56.871 1.00 60.91 216 PRO A C 1
ATOM 1726 O O . PRO A 1 216 ? 35.144 8.932 -55.970 1.00 60.91 216 PRO A O 1
ATOM 1729 N N . ALA A 1 217 ? 33.871 9.855 -57.574 1.00 60.25 217 ALA A N 1
ATOM 1730 C CA . ALA A 1 217 ? 34.248 11.237 -57.273 1.00 60.25 217 ALA A CA 1
ATOM 1731 C C . ALA A 1 217 ? 33.675 11.762 -55.937 1.00 60.25 217 ALA A C 1
ATOM 1733 O O . ALA A 1 217 ? 34.272 12.656 -55.341 1.00 60.25 217 ALA A O 1
ATOM 1734 N N . ASP A 1 218 ? 32.576 11.185 -55.434 1.00 60.16 218 ASP A N 1
ATOM 1735 C CA . ASP A 1 218 ? 31.937 11.599 -54.172 1.00 60.16 218 ASP A CA 1
ATOM 1736 C C . ASP A 1 218 ? 32.622 11.017 -52.921 1.00 60.16 218 ASP A C 1
ATOM 1738 O O . ASP A 1 218 ? 32.280 11.377 -51.794 1.00 60.16 218 ASP A O 1
ATOM 1742 N N . LEU A 1 219 ? 33.580 10.100 -53.093 1.00 59.47 219 LEU A N 1
ATOM 1743 C CA . LEU A 1 219 ? 34.340 9.500 -51.990 1.00 59.47 219 LEU A CA 1
ATOM 1744 C C . LEU A 1 219 ? 35.671 10.212 -51.703 1.00 59.47 219 LEU A C 1
ATOM 1746 O O . LEU A 1 219 ? 36.272 9.932 -50.669 1.00 59.47 219 LEU A O 1
ATOM 1750 N N . ASP A 1 220 ? 36.094 11.138 -52.568 1.00 49.09 220 ASP A N 1
ATOM 1751 C CA . ASP A 1 220 ? 37.401 11.811 -52.503 1.00 49.09 220 ASP A CA 1
ATOM 1752 C C . ASP A 1 220 ? 37.302 13.306 -52.123 1.00 49.09 220 ASP A C 1
ATOM 1754 O O . ASP A 1 220 ? 38.187 14.099 -52.450 1.00 49.09 220 ASP A O 1
ATOM 1758 N N . SER A 1 221 ? 36.260 13.734 -51.398 1.00 53.75 221 SER A N 1
ATOM 1759 C CA . SER A 1 221 ? 36.300 15.042 -50.727 1.00 53.75 221 SER A CA 1
ATOM 1760 C C . SER A 1 221 ? 37.092 14.936 -49.416 1.00 53.75 221 SER A C 1
ATOM 1762 O O . SER A 1 221 ? 36.515 14.801 -48.335 1.00 53.75 221 SER A O 1
ATOM 1764 N N . ASP A 1 222 ? 38.421 14.979 -49.532 1.00 55.03 222 ASP A N 1
ATOM 1765 C CA . ASP A 1 222 ? 39.328 15.398 -48.457 1.00 55.03 222 ASP A CA 1
ATOM 1766 C C . ASP A 1 222 ? 38.982 16.855 -48.096 1.00 55.03 222 ASP A C 1
ATOM 1768 O O . ASP A 1 222 ? 39.474 17.797 -48.716 1.00 55.03 222 ASP A O 1
ATOM 1772 N N . ASP A 1 223 ? 38.087 17.036 -47.125 1.00 50.38 223 ASP A N 1
ATOM 1773 C CA . ASP A 1 223 ? 37.823 18.321 -46.463 1.00 50.38 223 ASP A CA 1
ATOM 1774 C C . ASP A 1 223 ? 38.460 18.259 -45.063 1.00 50.38 223 ASP A C 1
ATOM 1776 O O . ASP A 1 223 ? 37.804 18.214 -44.020 1.00 50.38 223 ASP A O 1
ATOM 1780 N N . ASP A 1 224 ? 39.788 18.134 -45.072 1.00 55.84 224 ASP A N 1
ATOM 1781 C CA . ASP A 1 224 ? 40.666 18.299 -43.917 1.00 55.84 224 ASP A CA 1
ATOM 1782 C C . ASP A 1 224 ? 40.901 19.807 -43.725 1.00 55.84 224 ASP A C 1
ATOM 1784 O O . ASP A 1 224 ? 41.939 20.325 -44.121 1.00 55.84 224 ASP A O 1
ATOM 1788 N N . ASP A 1 225 ? 39.947 20.531 -43.128 1.00 50.81 225 ASP A N 1
ATOM 1789 C CA . ASP A 1 225 ? 40.184 21.916 -42.701 1.00 50.81 225 ASP A CA 1
ATOM 1790 C C . ASP A 1 225 ? 39.519 22.265 -41.347 1.00 50.81 225 ASP A C 1
ATOM 1792 O O . ASP A 1 225 ? 38.304 22.269 -41.159 1.00 50.81 225 ASP A O 1
ATOM 1796 N N . GLU A 1 226 ? 40.404 22.597 -40.398 1.00 54.75 226 GLU A N 1
ATOM 1797 C CA . GLU A 1 226 ? 40.232 23.481 -39.234 1.00 54.75 226 GLU A CA 1
ATOM 1798 C C . GLU A 1 226 ? 39.253 23.097 -38.101 1.00 54.75 226 GLU A C 1
ATOM 1800 O O . GLU A 1 226 ? 38.223 23.729 -37.857 1.00 54.75 226 GLU A O 1
ATOM 1805 N N . MET A 1 227 ? 39.698 22.187 -37.224 1.00 51.91 227 MET A N 1
ATOM 1806 C CA . MET A 1 227 ? 39.246 22.168 -35.822 1.00 51.91 227 MET A CA 1
ATOM 1807 C C . MET A 1 227 ? 39.860 23.353 -35.057 1.00 51.91 227 MET A C 1
ATOM 1809 O O . MET A 1 227 ? 40.944 23.255 -34.480 1.00 51.91 227 MET A O 1
ATOM 1813 N N . GLY A 1 228 ? 39.155 24.485 -35.071 1.00 56.62 228 GLY A N 1
ATOM 1814 C CA . GLY A 1 228 ? 39.476 25.678 -34.291 1.00 56.62 228 GLY A CA 1
ATOM 1815 C C . GLY A 1 228 ? 39.414 25.436 -32.778 1.00 56.62 228 GLY A C 1
ATOM 1816 O O . GLY A 1 228 ? 38.356 25.165 -32.210 1.00 56.62 228 GLY A O 1
ATOM 1817 N N . ASP A 1 229 ? 40.572 25.584 -32.138 1.00 58.94 229 ASP A N 1
ATOM 1818 C CA . ASP A 1 229 ? 40.818 25.624 -30.695 1.00 58.94 229 ASP A CA 1
ATOM 1819 C C . ASP A 1 229 ? 40.095 26.820 -30.039 1.00 58.94 229 ASP A C 1
ATOM 1821 O O . ASP A 1 229 ? 40.592 27.946 -29.986 1.00 58.94 229 ASP A O 1
ATOM 1825 N N . GLY A 1 230 ? 38.860 26.588 -29.589 1.00 57.78 230 GLY A N 1
ATOM 1826 C CA . GLY A 1 230 ? 38.031 27.565 -28.886 1.00 57.78 230 GLY A CA 1
ATOM 1827 C C . GLY A 1 230 ? 38.105 27.396 -27.371 1.00 57.78 230 GLY A C 1
ATOM 1828 O O . GLY A 1 230 ? 37.236 26.759 -26.774 1.00 57.78 230 GLY A O 1
ATOM 1829 N N . GLY A 1 231 ? 39.131 27.985 -26.751 1.00 60.66 231 GLY A N 1
ATOM 1830 C CA . GLY A 1 231 ? 39.349 28.015 -25.303 1.00 60.66 231 GLY A CA 1
ATOM 1831 C C . GLY A 1 231 ? 38.128 28.487 -24.499 1.00 60.66 231 GLY A C 1
ATOM 1832 O O . GLY A 1 231 ? 37.749 29.656 -24.525 1.00 60.66 231 GLY A O 1
ATOM 1833 N N . PHE A 1 232 ? 37.544 27.562 -23.735 1.00 66.56 232 PHE A N 1
ATOM 1834 C CA . PHE A 1 232 ? 36.384 27.777 -22.863 1.00 66.56 232 PHE A CA 1
ATOM 1835 C C . PHE A 1 232 ? 36.766 27.723 -21.372 1.00 66.56 232 PHE A C 1
ATOM 1837 O O . PHE A 1 232 ? 36.103 27.062 -20.593 1.00 66.56 232 PHE A O 1
ATOM 1844 N N . PHE A 1 233 ? 37.829 28.399 -20.931 1.00 52.31 233 PHE A N 1
ATOM 1845 C CA . PHE A 1 233 ? 38.006 28.701 -19.501 1.00 52.31 233 PHE A CA 1
ATOM 1846 C C . PHE A 1 233 ? 38.838 29.969 -19.311 1.00 52.31 233 PHE A C 1
ATOM 1848 O O . PHE A 1 233 ? 40.058 29.899 -19.241 1.00 52.31 233 PHE A O 1
ATOM 1855 N N . GLU A 1 234 ? 38.169 31.115 -19.170 1.00 54.22 234 GLU A N 1
ATOM 1856 C CA . GLU A 1 234 ? 38.689 32.247 -18.393 1.00 54.22 234 GLU A CA 1
ATOM 1857 C C . GLU A 1 234 ? 37.555 33.209 -17.987 1.00 54.22 234 GLU A C 1
ATOM 1859 O O . GLU A 1 234 ? 37.153 34.083 -18.756 1.00 54.22 234 GLU A O 1
ATOM 1864 N N . ARG A 1 235 ? 37.023 33.018 -16.770 1.00 47.38 235 ARG A N 1
ATOM 1865 C CA . ARG A 1 235 ? 36.858 34.017 -15.687 1.00 47.38 235 ARG A CA 1
ATOM 1866 C C . ARG A 1 235 ? 35.866 33.563 -14.622 1.00 47.38 235 ARG A C 1
ATOM 1868 O O . ARG A 1 235 ? 34.778 33.072 -14.984 1.00 47.38 235 ARG A O 1
#

Foldseek 3Di:
DDPVVVVVVVVLVVVLVVVVVVLVVLLVVLCVLCVVVLVVQLVVLVVQLVVLVVVLVVDDPPPDPVVVVVSVVSNLLSVLSNLCSVLAASSDADAHDDDDDCPVVVVPVPPPPDPVLVVDDPVVNVVVVVSVVSVVPRHYDPDPDDDPVSVVSVVVVVVDDVVSNCSHNCVVPVVVVSVVVSVCCVPPVVVVVVVVVPDPPPDDDPVQDPVNDDDPVVVPPPPPDDPDDDDDDDD

InterPro domains:
  IPR019310 rRNA-processing protein Efg1 [PF10153] (2-98)
  IPR050786 EFG1 rRNA-processing [PTHR33911] (2-225)